Protein AF-A0A800MSL6-F1 (afdb_monomer)

Radius of gyration: 21.1 Å; Cα contacts (8 Å, |Δi|>4): 507; chains: 1; bounding box: 47×54×57 Å

Secondary structure (DSSP, 8-state):
---TT--HHHHHHHTT--HHHHHHHTT-SSS---TT-----S------EEEEEEEESSHHHHHHHHHHHHHTT---EEEEEEETTEEEEEEEEEEESSHHHHHHHHHHHHHTT-TT-EEEE---S-BTTB-TTSBHHHHHHHH---SEEEEETTEEEEESSSSS-SEEEEE-TTT-BEEEEEE-GGGS-GGGTTTS--BHHHHHHHH-S-SEEEEEE-GGG-EEEEEEEEETTEEEEEEEPTTSSBEEEEEEEEGGG-

Structure (mmCIF, N/CA/C/O backbone):
data_AF-A0A800MSL6-F1
#
_entry.id   AF-A0A800MSL6-F1
#
loop_
_atom_site.group_PDB
_atom_site.id
_atom_site.type_symbol
_atom_site.label_atom_id
_atom_site.label_alt_id
_atom_site.label_comp_id
_atom_site.label_asym_id
_atom_site.label_entity_id
_atom_site.label_seq_id
_atom_site.pdbx_PDB_ins_code
_atom_site.Cartn_x
_atom_site.Cartn_y
_atom_site.Cartn_z
_atom_site.occupancy
_atom_site.B_iso_or_equiv
_atom_site.auth_seq_id
_atom_site.auth_comp_id
_atom_site.auth_asym_id
_atom_site.auth_atom_id
_atom_site.pdbx_PDB_model_num
ATOM 1 N N . MET A 1 1 ? 0.581 -17.449 -13.043 1.00 79.19 1 MET A N 1
ATOM 2 C CA . MET A 1 1 ? -0.217 -18.429 -13.812 1.00 79.19 1 MET A CA 1
ATOM 3 C C . MET A 1 1 ? 0.608 -19.692 -13.939 1.00 79.19 1 MET A C 1
ATOM 5 O O . MET A 1 1 ? 1.777 -19.582 -14.293 1.00 79.19 1 MET A O 1
ATOM 9 N N . VAL A 1 2 ? 0.019 -20.832 -13.599 1.00 89.69 2 VAL A N 1
ATOM 10 C CA . VAL A 1 2 ? 0.643 -22.158 -13.589 1.00 89.69 2 VAL A CA 1
ATOM 11 C C . VAL A 1 2 ? 0.945 -22.593 -15.022 1.00 89.69 2 VAL A C 1
ATOM 13 O O . VAL A 1 2 ? 0.097 -22.463 -15.908 1.00 89.69 2 VAL A O 1
ATOM 16 N N . LYS A 1 3 ? 2.154 -23.093 -15.265 1.00 91.88 3 LYS A N 1
ATOM 17 C CA . LYS A 1 3 ? 2.617 -23.621 -16.552 1.00 91.88 3 LYS A CA 1
ATOM 18 C C . LYS A 1 3 ? 2.696 -25.145 -16.517 1.00 91.88 3 LYS A C 1
ATOM 20 O O . LYS A 1 3 ? 2.723 -25.761 -15.455 1.00 91.88 3 LYS A O 1
ATOM 25 N N . LYS A 1 4 ? 2.758 -25.771 -17.697 1.00 92.56 4 LYS A N 1
ATOM 26 C CA . LYS A 1 4 ? 3.019 -27.212 -17.803 1.00 92.56 4 LYS A CA 1
ATOM 27 C C . LYS A 1 4 ? 4.340 -27.536 -17.090 1.00 92.56 4 LYS A C 1
ATOM 29 O O . LYS A 1 4 ? 5.367 -26.962 -17.437 1.00 92.56 4 LYS A O 1
ATOM 34 N N . GLY A 1 5 ? 4.285 -28.437 -16.109 1.00 90.50 5 GLY A N 1
ATOM 35 C CA . GLY A 1 5 ? 5.430 -28.824 -15.277 1.00 90.50 5 GLY A CA 1
ATOM 36 C C . GLY A 1 5 ? 5.569 -28.057 -13.955 1.00 90.50 5 GLY A C 1
ATOM 37 O O . GLY A 1 5 ? 6.389 -28.448 -13.128 1.00 90.50 5 GLY A O 1
ATOM 38 N N . ASP A 1 6 ? 4.769 -27.014 -13.712 1.00 94.50 6 ASP A N 1
ATOM 39 C CA . ASP A 1 6 ? 4.718 -26.386 -12.391 1.00 94.50 6 ASP A CA 1
ATOM 40 C C . ASP A 1 6 ? 4.057 -27.333 -11.380 1.00 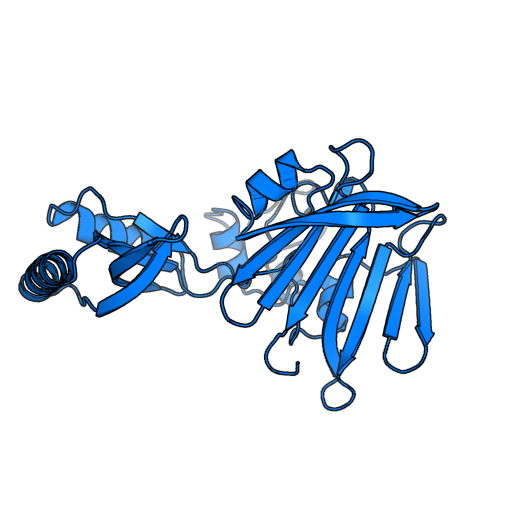94.50 6 ASP A C 1
ATOM 42 O O . ASP A 1 6 ? 3.047 -27.980 -11.655 1.00 94.50 6 ASP A O 1
ATOM 46 N N . THR A 1 7 ? 4.618 -27.373 -10.176 1.00 96.81 7 THR A N 1
ATOM 47 C CA . THR A 1 7 ? 4.043 -28.036 -9.005 1.00 96.81 7 THR A CA 1
ATOM 48 C C . THR A 1 7 ? 3.968 -27.020 -7.878 1.00 96.81 7 THR A C 1
ATOM 50 O O . THR A 1 7 ? 4.719 -26.042 -7.877 1.00 96.81 7 THR A O 1
ATOM 53 N N . LEU A 1 8 ? 3.117 -27.246 -6.872 1.00 93.62 8 LEU A N 1
ATOM 54 C CA . LEU A 1 8 ? 3.138 -26.377 -5.695 1.00 93.62 8 LEU A CA 1
ATOM 55 C C . LEU A 1 8 ? 4.532 -26.315 -5.071 1.00 93.62 8 LEU A C 1
ATOM 57 O O . LEU A 1 8 ? 4.934 -25.244 -4.651 1.00 93.62 8 LEU A O 1
ATOM 61 N N . TYR A 1 9 ? 5.289 -27.416 -5.075 1.00 93.88 9 TYR A N 1
ATOM 62 C CA . TYR A 1 9 ? 6.654 -27.455 -4.552 1.00 93.88 9 TYR A CA 1
ATOM 63 C C . 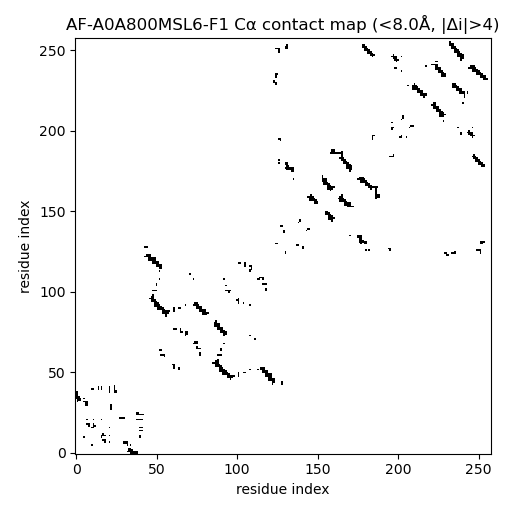TYR A 1 9 ? 7.636 -26.604 -5.371 1.00 93.88 9 TYR A C 1
ATOM 65 O O . TYR A 1 9 ? 8.383 -25.805 -4.808 1.00 93.88 9 TYR A O 1
ATOM 73 N N . SER A 1 10 ? 7.632 -26.735 -6.703 1.00 94.12 10 SER A N 1
ATOM 74 C CA . SER A 1 10 ? 8.527 -25.941 -7.555 1.00 94.12 10 SER A CA 1
ATOM 75 C C . SER A 1 10 ? 8.184 -24.454 -7.490 1.00 94.12 10 SER A C 1
ATOM 77 O O . SER A 1 10 ? 9.084 -23.616 -7.443 1.00 94.12 10 SER A O 1
ATOM 79 N N . LEU A 1 11 ? 6.894 -24.121 -7.397 1.00 89.94 11 LEU A N 1
ATOM 80 C CA . LEU A 1 11 ? 6.428 -22.756 -7.175 1.00 89.94 11 LEU A CA 1
ATOM 81 C C . LEU A 1 11 ? 6.804 -22.249 -5.779 1.00 89.94 11 LEU A C 1
ATOM 83 O O . LEU A 1 11 ? 7.243 -21.112 -5.656 1.00 89.94 11 LEU A O 1
ATOM 87 N N . SER A 1 12 ? 6.708 -23.080 -4.742 1.00 84.62 12 SER A N 1
ATOM 88 C CA . SER A 1 12 ? 7.071 -22.697 -3.375 1.00 84.62 12 SER A CA 1
ATOM 89 C C . SER A 1 12 ? 8.553 -22.344 -3.283 1.00 84.62 12 SER A C 1
ATOM 91 O O . SER A 1 12 ? 8.905 -21.276 -2.788 1.00 84.62 12 SER A O 1
ATOM 93 N N . LYS A 1 13 ? 9.429 -23.172 -3.863 1.00 82.31 13 LYS A N 1
ATOM 94 C CA . LYS A 1 13 ? 10.868 -22.888 -3.942 1.00 82.31 13 LYS A CA 1
ATOM 95 C C . LYS A 1 13 ? 11.167 -21.630 -4.745 1.00 82.31 13 LYS A C 1
ATOM 97 O O . LYS A 1 13 ? 11.967 -20.813 -4.308 1.00 82.31 13 LYS A O 1
ATOM 102 N N . LYS A 1 14 ? 10.507 -21.467 -5.891 1.00 84.81 14 LYS A N 1
ATOM 103 C CA . LYS A 1 14 ? 10.704 -20.322 -6.784 1.00 84.81 14 LYS A CA 1
ATOM 104 C C . LYS A 1 14 ? 10.243 -18.996 -6.180 1.00 84.81 14 LYS A C 1
ATOM 106 O O . LYS A 1 14 ? 10.818 -17.962 -6.491 1.00 84.81 14 LYS A O 1
ATOM 111 N N . HIS A 1 15 ? 9.192 -19.027 -5.368 1.00 74.75 15 HIS A N 1
ATOM 112 C CA . HIS A 1 15 ? 8.562 -17.837 -4.800 1.00 74.75 15 HIS A CA 1
ATOM 113 C C . HIS A 1 15 ? 8.846 -17.661 -3.303 1.00 74.75 15 HIS A C 1
ATOM 115 O O . HIS A 1 15 ? 8.229 -16.810 -2.673 1.00 74.75 15 HIS A O 1
ATOM 121 N N . HIS A 1 16 ? 9.771 -18.445 -2.740 1.00 71.88 16 HIS A N 1
ATOM 122 C CA . HIS A 1 16 ? 10.140 -18.418 -1.320 1.00 71.88 16 HIS A CA 1
ATOM 123 C C . HIS A 1 16 ? 8.944 -18.563 -0.365 1.00 71.88 16 HIS A C 1
ATOM 125 O O . HIS A 1 16 ? 8.915 -17.990 0.721 1.00 71.88 16 HIS A O 1
ATOM 131 N N . LEU A 1 17 ? 7.964 -19.368 -0.769 1.00 73.06 17 LEU A N 1
ATOM 132 C CA . LEU A 1 17 ? 6.810 -19.745 0.037 1.00 73.06 17 LEU A CA 1
ATOM 133 C C . LEU A 1 17 ? 6.920 -21.219 0.431 1.00 73.06 17 LEU A C 1
ATOM 135 O O . LEU A 1 17 ? 7.597 -22.020 -0.221 1.00 73.06 17 LEU A O 1
ATOM 139 N N . SER A 1 18 ? 6.221 -21.616 1.486 1.00 78.31 18 SER A N 1
ATOM 140 C CA . SER A 1 18 ? 5.914 -23.021 1.735 1.00 78.31 18 SER A CA 1
ATOM 141 C C . SER A 1 18 ? 4.749 -23.473 0.851 1.00 78.31 18 SER A C 1
ATOM 143 O O . SER A 1 18 ? 3.916 -22.676 0.419 1.00 78.31 18 SER A O 1
ATOM 145 N N . VAL A 1 19 ? 4.666 -24.779 0.586 1.00 85.38 19 VAL A N 1
ATOM 146 C CA . VAL A 1 19 ? 3.510 -25.365 -0.115 1.00 85.38 19 VAL A CA 1
ATOM 147 C C . VAL A 1 19 ? 2.215 -25.041 0.632 1.00 85.38 19 VAL A C 1
ATOM 149 O O . VAL A 1 19 ? 1.220 -24.703 -0.002 1.00 85.38 19 VAL A O 1
ATOM 152 N N . THR A 1 20 ? 2.244 -25.086 1.966 1.00 78.44 20 THR A N 1
ATOM 153 C CA . THR A 1 20 ? 1.113 -24.722 2.827 1.00 78.44 20 THR A CA 1
ATOM 154 C C . THR A 1 20 ? 0.673 -23.279 2.599 1.00 78.44 20 THR A C 1
ATOM 156 O O . THR A 1 20 ? -0.499 -23.063 2.313 1.00 78.44 20 THR A O 1
ATOM 159 N N . GLN A 1 21 ? 1.604 -22.321 2.588 1.00 67.50 21 GLN A N 1
ATOM 160 C CA . GLN A 1 21 ? 1.289 -20.915 2.310 1.00 67.50 21 GLN A CA 1
ATOM 161 C C . GLN A 1 21 ? 0.668 -20.728 0.924 1.00 67.50 21 GLN A C 1
ATOM 163 O O . GLN A 1 21 ? -0.322 -20.020 0.790 1.00 67.50 21 GLN A O 1
ATOM 168 N N . ILE A 1 22 ? 1.182 -21.396 -0.118 1.00 82.31 22 ILE A N 1
ATOM 169 C CA . ILE A 1 22 ? 0.554 -21.310 -1.449 1.00 82.31 22 ILE A CA 1
ATOM 170 C C . ILE A 1 22 ? -0.867 -21.875 -1.413 1.00 82.31 22 ILE A C 1
ATOM 172 O O . ILE A 1 22 ? -1.766 -21.292 -2.017 1.00 82.31 22 ILE A O 1
ATOM 176 N N . LYS A 1 23 ? -1.090 -22.997 -0.721 1.00 85.12 23 LYS A N 1
ATOM 177 C CA . LYS A 1 23 ? -2.434 -23.567 -0.587 1.00 85.12 23 LYS A CA 1
ATOM 178 C C . LYS A 1 23 ? -3.383 -22.603 0.112 1.00 85.12 23 LYS A C 1
ATOM 180 O O . LYS A 1 23 ? -4.494 -22.414 -0.361 1.00 85.12 23 LYS A O 1
ATOM 185 N N . GLU A 1 24 ? -2.941 -21.987 1.199 1.00 69.81 24 GLU A N 1
ATOM 186 C CA . GLU A 1 24 ? -3.737 -21.045 1.987 1.00 69.81 24 GLU A CA 1
ATOM 187 C C . GLU A 1 24 ? -4.054 -19.768 1.217 1.00 69.81 24 GLU A C 1
ATOM 189 O O . GLU A 1 24 ? -5.208 -19.357 1.191 1.00 69.81 24 GLU A O 1
ATOM 194 N N . LEU A 1 25 ? -3.071 -19.203 0.512 1.00 72.31 25 LEU A N 1
ATOM 195 C CA . LEU A 1 25 ? -3.254 -18.024 -0.337 1.00 72.31 25 LEU A CA 1
ATOM 196 C C . LEU A 1 25 ? -4.258 -18.248 -1.478 1.00 72.31 25 LEU A C 1
ATOM 198 O O . LEU A 1 25 ? -4.720 -17.280 -2.069 1.00 72.31 25 LEU A O 1
ATOM 202 N N . ASN A 1 26 ? -4.559 -19.501 -1.824 1.00 81.38 26 ASN A N 1
ATOM 203 C CA . ASN A 1 26 ? -5.361 -19.871 -2.990 1.00 81.38 26 ASN A CA 1
ATOM 204 C C . ASN A 1 26 ? -6.552 -20.775 -2.659 1.00 81.38 26 ASN A C 1
ATOM 206 O O . ASN A 1 26 ? -7.120 -21.372 -3.574 1.00 81.38 26 ASN A O 1
ATOM 210 N N . ASP A 1 27 ? -6.879 -20.928 -1.372 1.00 75.00 27 ASP A N 1
ATOM 211 C CA . ASP A 1 27 ? -7.942 -21.806 -0.872 1.00 75.00 27 ASP A CA 1
ATOM 212 C C . ASP A 1 27 ? -7.885 -23.245 -1.436 1.00 75.00 27 ASP A C 1
ATOM 214 O O . ASP A 1 27 ? -8.902 -23.896 -1.683 1.00 75.00 27 ASP A O 1
ATOM 218 N N . LEU A 1 28 ? -6.675 -23.779 -1.643 1.00 84.94 28 LEU A N 1
ATOM 219 C CA . LEU A 1 28 ? -6.474 -25.131 -2.166 1.00 84.94 28 LEU A CA 1
ATOM 220 C C . LEU A 1 28 ? -6.572 -26.167 -1.044 1.00 84.94 28 LEU A C 1
ATOM 222 O O . LEU A 1 28 ? -5.777 -26.180 -0.102 1.00 84.94 28 LEU A O 1
ATOM 226 N N . THR A 1 29 ? -7.484 -27.122 -1.189 1.00 82.31 29 THR A N 1
ATOM 227 C CA . THR A 1 29 ? -7.604 -28.262 -0.267 1.00 82.31 29 THR A CA 1
ATOM 228 C C . THR A 1 29 ? -6.529 -29.326 -0.530 1.00 82.31 29 THR A C 1
ATOM 230 O O . THR A 1 29 ? -5.975 -29.909 0.407 1.00 82.31 29 THR A O 1
ATOM 233 N N . GLY A 1 30 ? -6.140 -29.514 -1.795 1.00 88.19 30 GLY A N 1
ATOM 234 C CA . GLY A 1 30 ? -5.126 -30.473 -2.250 1.00 88.19 30 GLY A CA 1
ATOM 235 C C . GLY A 1 30 ? -3.840 -29.832 -2.783 1.00 88.19 30 GLY A C 1
ATOM 236 O O . GLY A 1 30 ? -3.613 -28.633 -2.638 1.00 88.19 30 GLY A O 1
ATOM 237 N N . THR A 1 31 ? -2.975 -30.647 -3.390 1.00 91.88 31 THR A N 1
ATOM 238 C CA . THR A 1 31 ? -1.724 -30.194 -4.030 1.00 91.88 31 THR A CA 1
ATOM 239 C C . THR A 1 31 ? -1.800 -30.116 -5.555 1.00 91.88 31 THR A C 1
ATOM 241 O O . THR A 1 31 ? -0.861 -29.637 -6.192 1.00 91.88 31 THR A O 1
ATOM 244 N N . THR A 1 32 ? -2.908 -30.573 -6.141 1.00 93.44 32 THR A N 1
ATOM 245 C CA . THR A 1 32 ? -3.129 -30.560 -7.588 1.00 93.44 32 THR A CA 1
ATOM 246 C C . THR A 1 32 ? -3.381 -29.141 -8.079 1.00 93.44 32 THR A C 1
ATOM 248 O O . THR A 1 32 ? -4.257 -28.443 -7.571 1.00 93.44 32 THR A O 1
ATOM 251 N N . ILE A 1 33 ? -2.621 -28.739 -9.095 1.00 91.81 33 ILE A N 1
ATOM 252 C CA . ILE A 1 33 ? -2.764 -27.466 -9.801 1.00 91.81 33 ILE A CA 1
ATOM 253 C C . ILE A 1 33 ? -2.767 -27.727 -11.306 1.00 91.81 33 ILE A C 1
ATOM 255 O O . ILE A 1 33 ? -2.110 -28.656 -11.778 1.00 91.81 33 ILE A O 1
ATOM 259 N N . TYR A 1 34 ? -3.500 -26.916 -12.062 1.00 91.38 34 TYR A N 1
ATOM 260 C CA . TYR A 1 34 ? -3.687 -27.128 -13.498 1.00 91.38 34 TYR A CA 1
ATOM 261 C C . TYR A 1 34 ? -2.974 -26.050 -14.317 1.00 91.38 34 TYR A C 1
ATOM 263 O O . TYR A 1 34 ? -3.004 -24.876 -13.935 1.00 91.38 34 TYR A O 1
ATOM 271 N N . PRO A 1 35 ? -2.358 -26.395 -15.464 1.00 90.56 35 PRO A N 1
ATOM 272 C CA . PRO A 1 35 ? -1.852 -25.392 -16.395 1.00 90.56 35 PRO A CA 1
ATOM 273 C C . PRO A 1 35 ? -2.928 -24.349 -16.729 1.00 90.56 35 PRO A C 1
ATOM 275 O O . PRO A 1 35 ? -4.074 -24.693 -17.002 1.00 90.56 35 PRO A O 1
ATOM 278 N N . GLY A 1 36 ? -2.564 -23.067 -16.676 1.00 76.75 36 GLY A N 1
ATOM 279 C CA . GLY A 1 36 ? -3.492 -21.943 -16.841 1.00 76.75 36 GLY A CA 1
ATOM 280 C C . GLY A 1 36 ? -4.128 -21.433 -15.541 1.00 76.75 36 GLY A C 1
ATOM 281 O O . GLY A 1 36 ? -4.623 -20.305 -15.518 1.00 76.75 36 GLY A O 1
ATOM 282 N N . GLN A 1 37 ? -4.050 -22.181 -14.433 1.00 87.00 37 GLN A N 1
ATOM 283 C CA . GLN A 1 37 ? -4.562 -21.741 -13.133 1.00 87.00 37 GLN A CA 1
ATOM 284 C C . GLN A 1 37 ? -3.818 -20.492 -12.643 1.00 87.00 37 GLN A C 1
ATOM 286 O O . GLN A 1 37 ? -2.594 -20.365 -12.759 1.00 87.00 37 GLN A O 1
ATOM 291 N N . ARG A 1 38 ? -4.550 -19.527 -12.087 1.00 81.31 38 ARG A N 1
ATOM 292 C CA . ARG A 1 38 ? -3.948 -18.366 -11.426 1.00 81.31 38 ARG A CA 1
ATOM 293 C C . ARG A 1 38 ? -3.758 -18.700 -9.954 1.00 81.31 38 ARG A C 1
ATOM 295 O O . ARG A 1 38 ? -4.713 -19.084 -9.298 1.00 81.31 38 ARG A O 1
ATOM 302 N N . LEU A 1 39 ? -2.518 -18.572 -9.487 1.00 81.25 39 LEU A N 1
ATOM 303 C CA . LEU A 1 39 ? -2.167 -18.709 -8.082 1.00 81.25 39 LEU A CA 1
ATOM 304 C C . LEU A 1 39 ? -1.594 -17.387 -7.574 1.00 81.25 39 LEU A C 1
ATOM 306 O O . LEU A 1 39 ? -0.764 -16.773 -8.250 1.00 81.25 39 LEU A O 1
ATOM 310 N N . ILE A 1 40 ? -2.028 -16.989 -6.388 1.00 75.12 40 ILE A N 1
ATOM 311 C CA . ILE A 1 40 ? -1.441 -15.982 -5.518 1.00 75.12 40 ILE A CA 1
ATOM 312 C C . ILE A 1 40 ? -0.171 -16.608 -4.932 1.00 75.12 40 ILE A C 1
ATOM 314 O O . ILE A 1 40 ? -0.224 -17.568 -4.169 1.00 75.12 40 ILE A O 1
ATOM 318 N N . LEU A 1 41 ? 0.985 -16.114 -5.374 1.00 80.75 41 LEU A N 1
ATOM 319 C CA . LEU A 1 41 ? 2.315 -16.639 -5.023 1.00 80.75 41 LEU A CA 1
ATOM 320 C C . LEU A 1 41 ? 3.129 -15.597 -4.263 1.00 80.75 41 LEU A C 1
ATOM 322 O O . LEU A 1 41 ? 4.343 -15.472 -4.415 1.00 80.75 41 LEU A O 1
ATOM 326 N N . PHE A 1 42 ? 2.424 -14.807 -3.472 1.00 68.50 42 PHE A N 1
ATOM 327 C CA . PHE A 1 42 ? 3.001 -13.835 -2.584 1.00 68.50 42 PHE A CA 1
ATOM 328 C C . PHE A 1 42 ? 2.077 -13.637 -1.405 1.00 68.50 42 PHE A C 1
ATOM 330 O O . PHE A 1 42 ? 0.874 -13.465 -1.581 1.00 68.50 42 PHE A O 1
ATOM 337 N N . GLU A 1 43 ? 2.659 -13.652 -0.213 1.00 53.91 43 GLU A N 1
ATOM 338 C CA . GLU A 1 43 ? 2.055 -12.924 0.885 1.00 53.91 43 GLU A CA 1
ATOM 339 C C . GLU A 1 43 ? 2.184 -11.447 0.523 1.00 53.91 43 GLU A C 1
ATOM 341 O O . GLU A 1 43 ? 3.272 -10.967 0.181 1.00 53.91 43 GLU A O 1
ATOM 346 N N . ASP A 1 44 ? 1.062 -10.738 0.536 1.00 50.78 44 ASP A N 1
ATOM 347 C CA . ASP A 1 44 ? 1.130 -9.300 0.723 1.00 50.78 44 ASP A CA 1
ATOM 348 C C . ASP A 1 44 ? 1.911 -9.118 2.030 1.00 50.78 44 ASP A C 1
ATOM 350 O O . ASP A 1 44 ? 1.505 -9.666 3.058 1.00 50.78 44 ASP A O 1
ATOM 354 N N . LYS A 1 45 ? 3.059 -8.429 2.004 1.00 47.44 45 LYS A N 1
ATOM 355 C CA . LYS A 1 45 ? 3.848 -8.090 3.208 1.00 47.44 45 LYS A CA 1
ATOM 356 C C . LYS A 1 45 ? 3.085 -7.059 4.070 1.00 47.44 45 LYS A C 1
ATOM 358 O O . LYS A 1 45 ? 3.670 -6.167 4.666 1.00 47.44 45 LYS A O 1
ATOM 363 N N . ALA A 1 46 ? 1.763 -7.159 4.116 1.00 48.00 46 ALA A N 1
ATOM 364 C CA . ALA A 1 46 ? 0.899 -6.454 5.025 1.00 48.00 46 ALA A CA 1
ATOM 365 C C . ALA A 1 46 ? 1.103 -7.063 6.412 1.00 48.00 46 ALA A C 1
ATOM 367 O O . ALA A 1 46 ? 0.849 -8.250 6.631 1.00 48.00 46 ALA A O 1
ATOM 368 N N . GLY A 1 47 ? 1.596 -6.246 7.339 1.00 63.91 47 GLY A N 1
ATOM 369 C CA . GLY A 1 47 ? 1.669 -6.560 8.753 1.00 63.91 47 GLY A CA 1
ATOM 370 C C . GLY A 1 47 ? 0.367 -7.160 9.291 1.00 63.91 47 GLY A C 1
ATOM 371 O O . GLY A 1 47 ? -0.713 -6.998 8.728 1.00 63.91 47 GLY A O 1
ATOM 372 N N . TYR A 1 48 ? 0.514 -7.870 10.406 1.00 70.06 48 TYR A N 1
ATOM 373 C CA . TYR A 1 48 ? -0.525 -8.567 11.161 1.00 70.06 48 TYR A CA 1
ATOM 374 C C . TYR A 1 48 ? -1.968 -8.074 10.935 1.00 70.06 48 TYR A C 1
ATOM 376 O O . TYR A 1 48 ? -2.291 -6.889 11.032 1.00 70.06 48 TYR A O 1
ATOM 384 N N . HIS A 1 49 ? -2.883 -9.019 10.772 1.00 78.19 49 HIS A N 1
ATOM 385 C CA . HIS A 1 49 ? -4.317 -8.789 10.819 1.00 78.19 49 HIS A CA 1
ATOM 386 C C . HIS A 1 49 ? -4.740 -8.465 12.256 1.00 78.19 49 HIS A C 1
ATOM 388 O O . HIS A 1 49 ? -4.826 -9.349 13.114 1.00 78.19 49 HIS A O 1
ATOM 394 N N . LYS A 1 50 ? -4.990 -7.185 12.530 1.00 86.19 50 LYS A N 1
ATOM 395 C CA . LYS A 1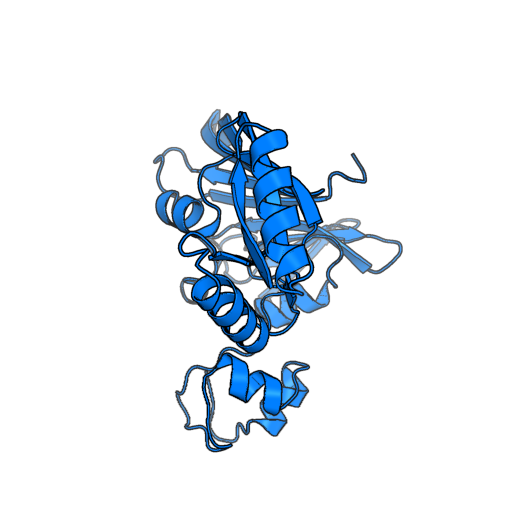 50 ? -5.448 -6.697 13.833 1.00 86.19 50 LYS A CA 1
ATOM 396 C C . LYS A 1 50 ? -6.962 -6.814 13.909 1.00 86.19 50 LYS A C 1
ATOM 398 O O . LYS A 1 50 ? -7.665 -6.330 13.028 1.00 86.19 50 LYS A O 1
ATOM 403 N N . ILE A 1 51 ? -7.487 -7.407 14.969 1.00 90.06 51 ILE A N 1
ATOM 404 C CA . ILE A 1 51 ? -8.926 -7.370 15.234 1.00 90.06 51 ILE A CA 1
ATOM 405 C C . ILE A 1 51 ? -9.220 -6.061 15.951 1.00 90.06 51 ILE A C 1
ATOM 407 O O . ILE A 1 51 ? -8.724 -5.839 17.051 1.00 90.06 51 ILE A O 1
ATOM 411 N N . ILE A 1 52 ? -10.021 -5.196 15.344 1.00 92.50 52 ILE A N 1
ATOM 412 C CA . ILE A 1 52 ? -10.474 -3.939 15.932 1.00 92.50 52 ILE A CA 1
ATOM 413 C C . ILE A 1 52 ? -11.908 -4.128 16.415 1.00 92.50 52 ILE A C 1
ATOM 415 O O . ILE A 1 52 ? -12.829 -4.303 15.626 1.00 92.50 52 ILE A O 1
ATOM 419 N N . ALA A 1 53 ? -12.096 -4.073 17.727 1.00 94.06 53 ALA A N 1
ATOM 420 C CA . ALA A 1 53 ? -13.363 -4.213 18.434 1.00 94.06 53 ALA A CA 1
ATOM 421 C C . ALA A 1 53 ? -14.021 -2.849 18.728 1.00 94.06 53 ALA A C 1
ATOM 423 O O . ALA A 1 53 ? -14.596 -2.638 19.798 1.00 94.06 53 ALA A O 1
ATOM 424 N N . GLY A 1 54 ? -13.899 -1.915 17.782 1.00 89.69 54 GLY A N 1
ATOM 425 C CA . GLY A 1 54 ? -14.484 -0.574 17.839 1.00 89.69 54 GLY A CA 1
ATOM 426 C C . GLY A 1 54 ? -13.462 0.562 17.720 1.00 89.69 54 GLY A C 1
ATOM 427 O O . GLY A 1 54 ? -12.275 0.402 18.012 1.00 89.69 54 GLY A O 1
ATOM 428 N N . SER A 1 55 ? -13.947 1.723 17.276 1.00 89.75 55 SER A N 1
ATOM 429 C CA . SER A 1 55 ? -13.217 2.998 17.221 1.00 89.75 55 SER A CA 1
ATOM 430 C C . SER A 1 55 ? -14.085 4.080 17.862 1.00 89.75 55 SER A C 1
ATOM 432 O O . SER A 1 55 ? -15.213 4.297 17.426 1.00 89.75 55 SER A O 1
ATOM 434 N N . PHE A 1 56 ? -13.587 4.751 18.897 1.00 93.94 56 PHE A N 1
ATOM 435 C CA . PHE A 1 56 ? -14.384 5.658 19.726 1.00 93.94 56 PHE A CA 1
ATOM 436 C C . PHE A 1 56 ? -13.796 7.065 19.722 1.00 93.94 56 PHE A C 1
ATOM 438 O O . PHE A 1 56 ? -12.592 7.223 19.852 1.00 93.94 56 PHE A O 1
ATOM 445 N N . SER A 1 57 ? -14.623 8.104 19.630 1.00 90.56 57 SER A N 1
ATOM 446 C CA . SER A 1 57 ? -14.153 9.499 19.728 1.00 90.56 57 SER A CA 1
ATOM 447 C C . SER A 1 57 ? -13.755 9.916 21.151 1.00 90.56 57 SER A C 1
ATOM 449 O O . SER A 1 57 ? -13.121 10.948 21.339 1.00 90.56 57 SER A O 1
ATOM 451 N N . LYS A 1 58 ? -14.134 9.120 22.157 1.00 97.00 58 LYS A N 1
ATOM 452 C CA . LYS A 1 58 ? -13.877 9.349 23.583 1.00 97.00 58 LYS A CA 1
ATOM 453 C C . LYS A 1 58 ? -13.170 8.141 24.191 1.00 97.00 58 LYS A C 1
ATOM 455 O O . LYS A 1 58 ? -13.595 7.009 23.937 1.00 97.00 58 LYS A O 1
ATOM 460 N N . ILE A 1 59 ? -12.127 8.376 24.986 1.00 96.19 59 ILE A N 1
ATOM 461 C CA . ILE A 1 59 ? -11.297 7.308 25.560 1.00 96.19 59 ILE A CA 1
ATOM 462 C C . ILE A 1 59 ? -12.089 6.441 26.539 1.00 96.19 59 ILE A C 1
ATOM 464 O O . ILE A 1 59 ? -11.964 5.221 26.509 1.00 96.19 59 ILE A O 1
ATOM 468 N N . GLU A 1 60 ? -13.018 7.028 27.292 1.00 98.19 60 GLU A N 1
ATOM 469 C CA . GLU A 1 60 ? -13.826 6.329 28.294 1.00 98.19 60 GLU A CA 1
ATOM 470 C C . GLU A 1 60 ? -14.702 5.242 27.649 1.00 98.19 60 GLU A C 1
ATOM 472 O O . GLU A 1 60 ? -14.988 4.204 28.245 1.00 98.19 60 GLU A O 1
ATOM 477 N N . ASN A 1 61 ? -15.126 5.452 26.397 1.00 97.88 61 ASN A N 1
ATOM 478 C CA . ASN A 1 61 ? -15.886 4.455 25.644 1.00 97.88 61 ASN A CA 1
ATOM 479 C C . ASN A 1 61 ? -14.992 3.296 25.176 1.00 97.88 61 ASN A C 1
ATOM 481 O O . ASN A 1 61 ? -15.416 2.138 25.221 1.00 97.88 61 ASN A O 1
ATOM 485 N N . ALA A 1 62 ? -13.754 3.594 24.771 1.00 96.31 62 ALA A N 1
ATOM 486 C CA . ALA A 1 62 ? -12.765 2.577 24.429 1.00 96.31 62 ALA A CA 1
ATOM 487 C C . ALA A 1 62 ? -12.353 1.759 25.663 1.00 96.31 62 ALA A C 1
ATOM 489 O O . ALA A 1 62 ? -12.287 0.535 25.583 1.00 96.31 62 ALA A O 1
ATOM 490 N N . GLU A 1 63 ? -12.165 2.399 26.818 1.00 97.88 63 GLU A N 1
ATOM 491 C CA . GLU A 1 63 ? -11.854 1.744 28.095 1.00 97.88 63 GLU A CA 1
ATOM 492 C C . GLU A 1 63 ? -12.964 0.800 28.546 1.00 97.88 63 GLU A C 1
ATOM 494 O O . GLU A 1 63 ? -12.687 -0.358 28.862 1.00 97.88 63 GLU A O 1
ATOM 499 N N . LYS A 1 64 ? -14.229 1.237 28.488 1.00 98.19 64 LYS A N 1
ATOM 500 C CA . LYS A 1 64 ? -15.381 0.368 28.781 1.00 98.19 64 LYS A CA 1
ATOM 501 C C . LYS A 1 64 ? -15.405 -0.860 27.874 1.00 98.19 64 LYS A C 1
ATOM 503 O O . LYS A 1 64 ? -15.623 -1.975 28.348 1.00 98.19 64 LYS A O 1
ATOM 508 N N . ARG A 1 65 ? -15.155 -0.673 26.574 1.00 97.88 65 ARG A N 1
ATOM 509 C CA . ARG A 1 65 ? -15.110 -1.774 25.603 1.00 97.88 65 ARG A CA 1
ATOM 510 C C . ARG A 1 65 ? -13.927 -2.715 25.863 1.00 97.88 65 ARG A C 1
ATOM 512 O O . ARG A 1 65 ? -14.113 -3.928 25.840 1.00 97.88 65 ARG A O 1
ATOM 519 N N . ALA A 1 66 ? -12.742 -2.184 26.152 1.00 95.88 66 ALA A N 1
ATOM 520 C CA . ALA A 1 66 ? -11.561 -2.983 26.468 1.00 95.88 66 ALA A CA 1
ATOM 521 C C . ALA A 1 66 ? -11.732 -3.772 27.777 1.00 95.88 66 ALA A C 1
ATOM 523 O O . ALA A 1 66 ? -11.372 -4.945 27.834 1.00 95.88 66 ALA A O 1
ATOM 524 N N . ALA A 1 67 ? -12.327 -3.170 28.811 1.00 97.50 67 ALA A N 1
ATOM 525 C CA . ALA A 1 67 ? -12.626 -3.842 30.074 1.00 97.50 67 ALA A CA 1
ATOM 526 C C . ALA A 1 67 ? -13.640 -4.983 29.893 1.00 97.50 67 ALA A C 1
ATOM 528 O O . ALA A 1 67 ? -13.449 -6.068 30.444 1.00 97.50 67 ALA A O 1
ATOM 529 N N . LEU A 1 68 ? -14.678 -4.772 29.073 1.00 96.75 68 LEU A N 1
ATOM 530 C CA . LEU A 1 68 ? -15.649 -5.811 28.722 1.00 96.75 68 LEU A CA 1
ATOM 531 C C . LEU A 1 68 ? -14.978 -7.015 28.044 1.00 96.75 68 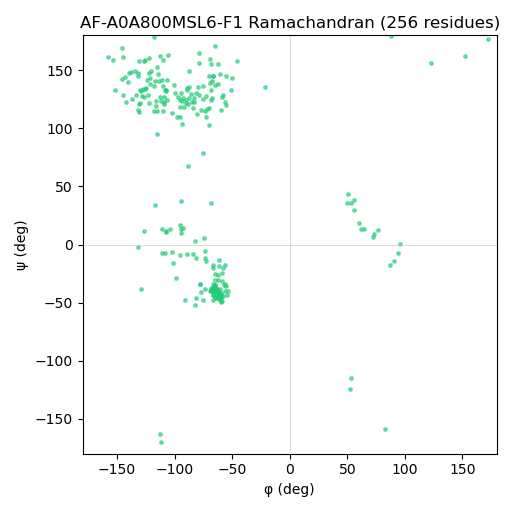LEU A C 1
ATOM 533 O O . LEU A 1 68 ? -15.276 -8.151 28.404 1.00 96.75 68 LEU A O 1
ATOM 537 N N . LEU A 1 69 ? -14.073 -6.773 27.092 1.00 93.81 69 LEU A N 1
ATOM 538 C CA . LEU A 1 69 ? -13.318 -7.833 26.414 1.00 93.81 69 LEU A CA 1
ATOM 539 C C . LEU A 1 69 ? -12.395 -8.583 27.378 1.00 93.81 69 LEU A C 1
ATOM 541 O O . LEU A 1 69 ? -12.422 -9.809 27.401 1.00 93.81 69 LEU A O 1
ATOM 545 N N . LYS A 1 70 ? -11.659 -7.866 28.237 1.00 93.12 70 LYS A N 1
ATOM 546 C CA . LYS A 1 70 ? -10.782 -8.482 29.247 1.00 93.12 70 LYS A CA 1
ATOM 547 C C . LYS A 1 70 ? -11.556 -9.361 30.231 1.00 93.12 70 LYS A C 1
ATOM 549 O O . LYS A 1 70 ? -11.082 -10.434 30.579 1.00 93.12 70 LYS A O 1
ATOM 554 N N . LYS A 1 71 ? -12.764 -8.949 30.641 1.00 96.69 71 LYS A N 1
ATOM 555 C CA . LYS A 1 71 ? -13.662 -9.761 31.488 1.00 96.69 71 LYS A CA 1
ATOM 556 C C . LYS A 1 71 ? -14.097 -11.066 30.807 1.00 96.69 71 LYS A C 1
ATOM 558 O O . LYS A 1 71 ? -14.426 -12.025 31.492 1.00 96.69 71 LYS A O 1
ATOM 563 N N . LYS A 1 72 ? -14.105 -11.086 29.476 1.00 93.31 72 LYS A N 1
ATOM 564 C CA . LYS A 1 72 ? -14.404 -12.253 28.636 1.00 93.31 72 LYS A CA 1
ATOM 565 C C . LYS A 1 72 ? -13.135 -12.989 28.194 1.00 93.31 72 LYS A C 1
ATOM 567 O O . LYS A 1 72 ? -13.173 -13.725 27.219 1.00 93.31 72 LYS A O 1
ATOM 572 N N . GLU A 1 73 ? -12.012 -12.733 28.867 1.00 92.25 73 GLU A N 1
ATOM 573 C CA . GLU A 1 73 ? -10.706 -13.340 28.585 1.00 92.25 73 GLU A CA 1
ATOM 574 C C . GLU A 1 73 ? -10.171 -13.061 27.170 1.00 92.25 73 GLU A C 1
ATOM 576 O O . GLU A 1 73 ? -9.245 -13.717 26.699 1.00 92.25 73 GLU A O 1
ATOM 581 N N . ILE A 1 74 ? -10.700 -12.035 26.497 1.00 89.38 74 ILE A N 1
ATOM 582 C CA . ILE A 1 74 ? -10.185 -11.561 25.215 1.00 89.38 74 ILE A CA 1
ATOM 583 C C . ILE A 1 74 ? -9.162 -10.454 25.495 1.00 89.38 74 ILE A C 1
ATOM 585 O O . ILE A 1 74 ? -9.526 -9.405 26.046 1.00 89.38 74 ILE A O 1
ATOM 589 N N . PRO A 1 75 ? -7.885 -10.634 25.108 1.00 85.00 75 PRO A N 1
ATOM 590 C CA . PRO A 1 75 ? -6.876 -9.595 25.251 1.00 85.00 75 PRO A CA 1
ATOM 591 C C . PRO A 1 75 ? -7.305 -8.330 24.513 1.00 85.00 75 PRO A C 1
ATOM 593 O O . PRO A 1 75 ? -7.638 -8.383 23.332 1.00 85.00 75 PRO A O 1
ATOM 596 N N . ALA A 1 76 ? -7.276 -7.189 25.199 1.00 92.75 76 ALA A N 1
ATOM 597 C CA . ALA A 1 76 ? -7.651 -5.910 24.613 1.00 92.75 76 ALA A CA 1
ATOM 598 C C . ALA A 1 76 ? -6.629 -4.818 24.939 1.00 92.75 76 ALA A C 1
ATOM 600 O O . ALA A 1 76 ? -6.297 -4.591 26.108 1.00 92.75 76 ALA A O 1
ATOM 601 N N . ALA A 1 77 ? -6.173 -4.120 23.903 1.00 89.38 77 ALA A N 1
ATOM 602 C CA . ALA A 1 77 ? -5.314 -2.945 23.990 1.00 89.38 77 ALA A CA 1
ATOM 603 C C . ALA A 1 77 ? -6.007 -1.743 23.342 1.00 89.38 77 ALA A C 1
ATOM 605 O O . ALA A 1 77 ? -6.788 -1.908 22.407 1.00 89.38 77 ALA A O 1
ATOM 606 N N . ILE A 1 78 ? -5.728 -0.537 23.834 1.00 90.94 78 ILE A N 1
ATOM 607 C CA . ILE A 1 78 ? -6.244 0.701 23.246 1.00 90.94 78 ILE A CA 1
ATOM 608 C C . ILE A 1 78 ? -5.094 1.404 22.537 1.00 90.94 78 ILE A C 1
ATOM 610 O O . ILE A 1 78 ? -4.014 1.552 23.104 1.00 90.94 78 ILE A O 1
ATOM 614 N N . SER A 1 79 ? -5.332 1.841 21.308 1.00 80.31 79 SER A N 1
ATOM 615 C CA . SER A 1 79 ? -4.424 2.698 20.551 1.00 80.31 79 SER A CA 1
ATOM 616 C C . SER A 1 79 ? -5.187 3.875 19.962 1.00 80.31 79 SER A C 1
ATOM 618 O O . SER A 1 79 ? -6.404 3.823 19.799 1.00 80.31 79 SER A O 1
ATOM 620 N N . THR A 1 80 ? -4.494 4.962 19.648 1.00 76.75 80 THR A N 1
ATOM 621 C CA . THR A 1 80 ? -5.089 6.076 18.910 1.00 76.75 80 THR A CA 1
ATOM 622 C C . THR A 1 80 ? -4.968 5.842 17.404 1.00 76.75 80 THR A C 1
ATOM 624 O O . THR A 1 80 ? -4.047 5.183 16.925 1.00 76.75 80 THR A O 1
ATOM 627 N N . ALA A 1 81 ? -5.926 6.361 16.642 1.00 68.25 81 ALA A N 1
ATOM 628 C CA . ALA A 1 81 ? -5.905 6.398 15.186 1.00 68.25 81 ALA A CA 1
ATOM 629 C C . ALA A 1 81 ? -6.579 7.681 14.698 1.00 68.25 81 ALA A C 1
ATOM 631 O O . ALA A 1 81 ? -7.587 8.101 15.262 1.00 68.25 81 ALA A O 1
ATOM 632 N N . VAL A 1 82 ? -6.052 8.282 13.635 1.00 63.94 82 VAL A N 1
ATOM 633 C CA . VAL A 1 82 ? -6.679 9.437 12.985 1.00 63.94 82 VAL A CA 1
ATOM 634 C C . VAL A 1 82 ? -7.520 8.936 11.814 1.00 63.94 82 VAL A C 1
ATOM 636 O O . VAL A 1 82 ? -7.020 8.211 10.958 1.00 63.94 82 VAL A O 1
ATOM 639 N N . ILE A 1 83 ? -8.805 9.285 11.796 1.00 63.03 83 ILE A N 1
ATOM 640 C CA . ILE A 1 83 ? -9.765 8.920 10.746 1.00 63.03 83 ILE A CA 1
ATOM 641 C C . ILE A 1 83 ? -10.475 10.214 10.347 1.00 63.03 83 ILE A C 1
ATOM 643 O O . ILE A 1 83 ? -11.033 10.891 11.210 1.00 63.03 83 ILE A O 1
ATOM 647 N N . ASP A 1 84 ? -10.391 10.594 9.071 1.00 62.12 84 ASP A N 1
ATOM 648 C CA . ASP A 1 84 ? -10.958 11.843 8.535 1.00 62.12 84 ASP A CA 1
ATOM 649 C C . ASP A 1 84 ? -10.561 13.095 9.348 1.00 62.12 84 ASP A C 1
ATOM 651 O O . ASP A 1 84 ? -11.387 13.9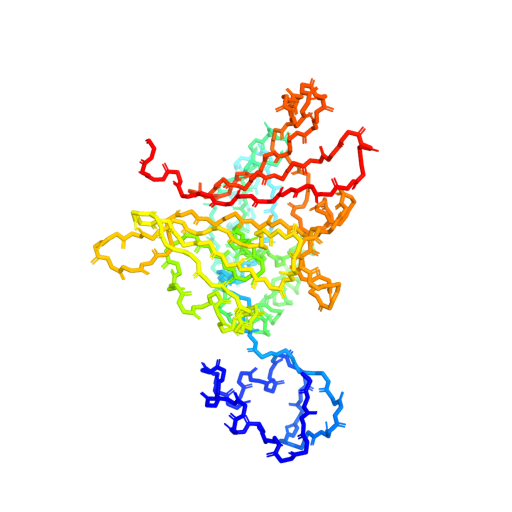45 9.686 1.00 62.12 84 ASP A O 1
ATOM 655 N N . GLY A 1 85 ? -9.281 13.181 9.733 1.00 59.12 85 GLY A N 1
ATOM 656 C CA . GLY A 1 85 ? -8.731 14.307 10.501 1.00 59.12 85 GLY A CA 1
ATOM 657 C C . GLY A 1 85 ? -9.163 14.368 11.971 1.00 59.12 85 GLY A C 1
ATOM 658 O O . GLY A 1 85 ? -8.843 15.335 12.660 1.00 59.12 85 GLY A O 1
ATOM 659 N N . LYS A 1 86 ? -9.873 13.352 12.478 1.00 59.72 86 LYS A N 1
ATOM 660 C CA . LYS A 1 86 ? -10.312 13.258 13.877 1.00 59.72 86 LYS A CA 1
ATOM 661 C C . LYS A 1 86 ? -9.618 12.100 14.588 1.00 59.72 86 LYS A C 1
ATOM 663 O O . LYS A 1 86 ? -9.453 11.024 14.020 1.00 59.72 86 LYS A O 1
ATOM 668 N N . THR A 1 87 ? -9.238 12.310 15.846 1.00 72.94 87 THR A N 1
ATOM 669 C CA . THR A 1 87 ? -8.632 11.268 16.687 1.00 72.94 87 THR A CA 1
ATOM 670 C C . THR A 1 87 ? -9.701 10.331 17.240 1.00 72.94 87 THR A C 1
ATOM 672 O O . THR A 1 87 ? -10.675 10.768 17.853 1.00 72.94 87 THR A O 1
ATOM 675 N N . TYR A 1 88 ? -9.483 9.033 17.064 1.00 83.06 88 TYR A N 1
ATOM 676 C CA . TYR A 1 88 ? -10.276 7.952 17.630 1.00 83.06 88 TYR A CA 1
ATOM 677 C C . TYR A 1 88 ? -9.394 7.033 18.474 1.00 83.06 88 TYR A C 1
ATOM 679 O O . TYR A 1 88 ? -8.235 6.785 18.154 1.00 83.06 88 TYR A O 1
ATOM 687 N N . TYR A 1 89 ? -9.975 6.466 19.521 1.00 90.19 89 TYR A N 1
ATOM 688 C CA . TYR A 1 89 ? -9.405 5.418 20.352 1.00 90.19 89 TYR A CA 1
ATOM 689 C C . TYR A 1 89 ? -9.906 4.066 19.836 1.00 90.19 89 TYR A C 1
ATOM 691 O O . TYR A 1 89 ? -11.096 3.754 19.925 1.00 90.19 89 TYR A O 1
ATOM 699 N N . ARG A 1 90 ? -9.015 3.278 19.240 1.00 91.31 90 ARG A N 1
ATOM 700 C CA . ARG A 1 90 ? -9.275 1.931 18.731 1.00 91.31 90 ARG A CA 1
ATOM 701 C C . ARG A 1 90 ? -9.032 0.900 19.813 1.00 91.31 90 ARG A C 1
ATOM 703 O O . ARG A 1 90 ? -8.000 0.925 20.473 1.00 91.31 90 ARG A O 1
ATOM 710 N N . VAL A 1 91 ? -9.956 -0.044 19.940 1.00 95.81 91 VAL A N 1
ATOM 711 C CA . VAL A 1 91 ? -9.790 -1.203 20.821 1.00 95.81 91 VAL A CA 1
ATOM 712 C C . VAL A 1 91 ? -9.324 -2.378 19.975 1.00 95.81 91 VAL A C 1
ATOM 714 O O . VAL A 1 91 ? -10.086 -2.897 19.167 1.00 95.81 91 VAL A O 1
ATOM 717 N N . GLN A 1 92 ? -8.074 -2.793 20.133 1.00 94.00 92 GLN A N 1
ATOM 718 C CA . GLN A 1 92 ? -7.504 -3.954 19.461 1.00 94.00 92 GLN A CA 1
ATOM 719 C C . GLN A 1 92 ? -7.713 -5.208 20.316 1.00 94.00 92 GLN A C 1
ATOM 721 O O . GLN A 1 92 ? -7.225 -5.260 21.439 1.00 94.00 92 GLN A O 1
ATOM 726 N N . ALA A 1 93 ? -8.381 -6.218 19.762 1.00 93.06 93 ALA A N 1
ATOM 727 C CA . ALA A 1 93 ? -8.726 -7.489 20.405 1.00 93.06 93 ALA A CA 1
ATOM 728 C C . ALA A 1 93 ? -7.845 -8.678 19.954 1.00 93.06 93 ALA A C 1
ATOM 730 O O . ALA A 1 93 ? -8.191 -9.840 20.149 1.00 93.06 93 ALA A O 1
ATOM 731 N N . GLY A 1 94 ? -6.728 -8.394 19.281 1.00 87.56 94 GLY A N 1
ATOM 732 C CA . GLY A 1 94 ? -5.772 -9.392 18.800 1.00 87.56 94 GLY A CA 1
ATOM 733 C C . GLY A 1 94 ? -5.019 -8.920 17.560 1.00 87.56 94 GLY A C 1
ATOM 734 O O . GLY A 1 94 ? -5.449 -7.981 16.889 1.00 87.56 94 GLY A O 1
ATOM 735 N N . ALA A 1 95 ? -3.892 -9.562 17.265 1.00 84.94 95 ALA A N 1
ATOM 736 C CA . ALA A 1 95 ? -3.114 -9.348 16.050 1.00 84.94 95 ALA A CA 1
ATOM 737 C C . ALA A 1 95 ? -2.557 -10.694 15.580 1.00 84.94 95 ALA A C 1
ATOM 739 O O . ALA A 1 95 ? -1.872 -11.381 16.335 1.00 84.94 95 ALA A O 1
ATOM 740 N N . PHE A 1 96 ? -2.870 -11.079 14.347 1.00 78.38 96 PHE A N 1
ATOM 741 C CA . PHE A 1 96 ? -2.568 -12.406 13.818 1.00 78.38 96 PHE A CA 1
ATOM 742 C C . PHE A 1 96 ? -1.789 -12.283 12.523 1.00 78.38 96 PHE A C 1
ATOM 744 O O . PHE A 1 96 ? -2.157 -11.508 11.646 1.00 78.38 96 PHE A O 1
ATOM 751 N N . LYS A 1 97 ? -0.716 -13.061 12.386 1.00 67.00 97 LYS A N 1
ATOM 752 C CA . LYS A 1 97 ? 0.031 -13.113 11.126 1.00 67.00 97 LYS A CA 1
ATOM 753 C C . LYS A 1 97 ? -0.785 -13.796 10.026 1.00 67.00 97 LYS A C 1
ATOM 755 O O . LYS A 1 97 ? -0.795 -13.336 8.897 1.00 67.00 97 LYS A O 1
ATOM 760 N N . ASP A 1 98 ? -1.490 -14.865 10.383 1.00 66.56 98 ASP A N 1
ATOM 761 C CA . ASP A 1 98 ? -2.359 -15.605 9.472 1.00 66.56 98 ASP A CA 1
ATOM 762 C C . ASP A 1 98 ? -3.788 -15.038 9.468 1.00 66.56 98 ASP A C 1
ATOM 764 O O . ASP A 1 98 ? -4.394 -14.797 10.520 1.00 66.56 98 ASP A O 1
ATOM 768 N N . ARG A 1 99 ? -4.344 -14.847 8.267 1.00 71.44 99 ARG A N 1
ATOM 769 C CA . ARG A 1 99 ? -5.686 -14.285 8.077 1.00 71.44 99 ARG A CA 1
ATOM 770 C C . ARG A 1 99 ? -6.777 -15.207 8.603 1.00 71.44 99 ARG A C 1
ATOM 772 O O . ARG A 1 99 ? -7.769 -14.711 9.135 1.00 71.44 99 ARG A O 1
ATOM 779 N N . ARG A 1 100 ? -6.627 -16.528 8.474 1.00 69.88 100 ARG A N 1
ATOM 780 C CA . ARG A 1 100 ? -7.639 -17.493 8.930 1.00 69.88 100 ARG A CA 1
ATOM 781 C C . ARG A 1 100 ? -7.760 -17.461 10.456 1.00 69.88 100 ARG A C 1
ATOM 783 O O . ARG A 1 100 ? -8.870 -17.415 10.980 1.00 69.88 100 ARG A O 1
ATOM 790 N N . ASN A 1 101 ? -6.639 -17.352 11.163 1.00 76.81 101 ASN A N 1
ATOM 791 C CA . ASN A 1 101 ? -6.596 -17.132 12.607 1.00 76.81 101 ASN A CA 1
ATOM 792 C C . ASN A 1 101 ? -7.232 -15.795 13.004 1.00 76.81 101 ASN A C 1
ATOM 794 O O . ASN A 1 101 ? -7.993 -15.745 13.969 1.00 76.81 101 ASN A O 1
ATOM 798 N N . ALA A 1 102 ? -6.995 -14.735 12.227 1.00 79.62 102 ALA A N 1
ATOM 799 C CA . ALA A 1 102 ? -7.659 -13.451 12.437 1.00 79.62 102 ALA A CA 1
ATOM 800 C C . ALA A 1 102 ? -9.185 -13.548 12.281 1.00 79.62 102 ALA A C 1
ATOM 802 O O . ALA A 1 102 ? -9.917 -12.977 13.086 1.00 79.62 102 ALA A O 1
ATOM 803 N N . VAL A 1 103 ? -9.673 -14.284 11.273 1.00 78.38 103 VAL A N 1
ATOM 804 C CA . VAL A 1 103 ? -11.110 -14.530 11.049 1.00 78.38 103 VAL A CA 1
ATOM 805 C C . VAL A 1 103 ? -11.712 -15.325 12.205 1.00 78.38 103 VAL A C 1
ATOM 807 O O . VAL A 1 103 ? -12.739 -14.922 12.742 1.00 78.38 103 VAL A O 1
ATOM 810 N N . ASN A 1 104 ? -11.048 -16.389 12.658 1.00 81.19 104 ASN A N 1
ATOM 811 C CA . ASN A 1 104 ? -11.493 -17.166 13.816 1.00 81.19 104 ASN A CA 1
ATOM 812 C C . ASN A 1 104 ? -11.567 -16.308 15.090 1.00 81.19 104 ASN A C 1
ATOM 814 O O . ASN A 1 104 ? -12.563 -16.355 15.814 1.00 81.19 104 ASN A O 1
ATOM 818 N N . GLY A 1 105 ? -10.543 -15.488 15.343 1.00 86.19 105 GLY A N 1
ATOM 819 C CA . GLY A 1 105 ? -10.543 -14.546 16.459 1.00 86.19 105 GLY A CA 1
ATOM 820 C C . GLY A 1 105 ? -11.649 -13.495 16.333 1.00 86.19 105 GLY A C 1
ATOM 821 O O . GLY A 1 105 ? -12.288 -13.155 17.327 1.00 86.19 105 GLY A O 1
ATOM 822 N N . LEU A 1 106 ? -11.927 -13.005 15.120 1.00 87.94 106 LEU A N 1
ATOM 823 C CA . LEU A 1 106 ? -13.002 -12.043 14.877 1.00 87.94 106 LEU A CA 1
ATOM 824 C C . LEU A 1 106 ? -14.370 -12.652 15.202 1.00 87.94 106 LEU A C 1
ATOM 826 O O . LEU A 1 106 ? -15.190 -12.002 15.849 1.00 87.94 106 LEU A O 1
ATOM 830 N N . GLU A 1 107 ? -14.612 -13.894 14.786 1.00 90.06 107 GLU A N 1
ATOM 831 C CA . GLU A 1 107 ? -15.852 -14.607 15.097 1.00 90.06 107 GLU A CA 1
ATOM 832 C C . GLU A 1 107 ? -16.013 -14.841 16.602 1.00 90.06 107 GLU A C 1
ATOM 834 O O . GLU A 1 107 ? -17.112 -14.670 17.130 1.00 90.06 107 GLU A O 1
ATOM 839 N N . ALA A 1 108 ? -14.930 -1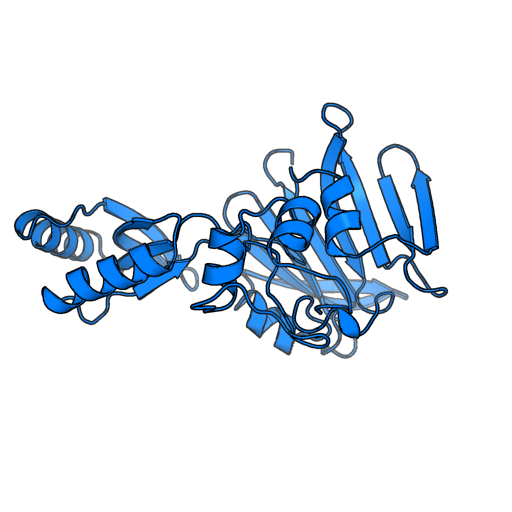5.148 17.324 1.00 91.56 108 ALA A N 1
ATOM 840 C CA . ALA A 1 108 ? -14.957 -15.222 18.785 1.00 91.56 108 ALA A CA 1
ATOM 841 C C . ALA A 1 108 ? -15.355 -13.873 19.413 1.00 91.56 108 ALA A C 1
ATOM 843 O O . ALA A 1 108 ? -16.284 -13.813 20.216 1.00 91.56 108 ALA A O 1
ATOM 844 N N . VAL A 1 109 ? -14.746 -12.767 18.973 1.00 93.44 109 VAL A N 1
ATOM 845 C CA . VAL A 1 109 ? -15.093 -11.411 19.439 1.00 93.44 109 VAL A CA 1
ATOM 846 C C . VAL A 1 109 ? -16.559 -11.062 19.139 1.00 93.44 109 VAL A C 1
ATOM 848 O O . VAL A 1 109 ? -17.252 -10.501 19.989 1.00 93.44 109 VAL A O 1
ATOM 851 N N . LYS A 1 110 ? -17.072 -11.417 17.956 1.00 93.56 110 LYS A N 1
ATOM 852 C CA . LYS A 1 110 ? -18.471 -11.161 17.578 1.00 93.56 110 LYS A CA 1
ATOM 853 C C . LYS A 1 110 ? -19.468 -11.995 18.380 1.00 93.56 110 LYS A C 1
ATOM 855 O O . LYS A 1 110 ? -20.511 -11.460 18.765 1.00 93.56 110 LYS A O 1
ATOM 860 N N . LYS A 1 111 ? -19.155 -13.265 18.668 1.00 94.94 111 LYS A N 1
ATOM 861 C CA . LYS A 1 111 ? -19.972 -14.144 19.531 1.00 94.94 111 LYS A CA 1
ATOM 862 C C . LYS A 1 111 ? -20.147 -13.568 20.930 1.00 94.94 111 LYS A C 1
ATOM 864 O O . LYS A 1 111 ? -21.221 -13.680 21.510 1.00 94.94 111 LYS A O 1
ATOM 869 N N . GLU A 1 112 ? -19.148 -12.837 21.406 1.00 94.50 112 GLU A N 1
ATOM 870 C CA . GLU A 1 112 ? -19.202 -12.120 22.673 1.00 94.50 112 GLU A CA 1
ATOM 871 C C . GLU A 1 112 ? -20.070 -10.843 22.665 1.00 94.50 112 GLU A C 1
ATOM 873 O O . GLU A 1 112 ? -20.116 -10.123 23.668 1.00 94.50 112 GLU A O 1
ATOM 878 N N . GLY A 1 113 ? -20.786 -10.561 21.572 1.00 93.38 113 GLY A N 1
ATOM 879 C CA . GLY A 1 113 ? -21.726 -9.442 21.443 1.00 93.38 113 GLY A CA 1
ATOM 880 C C . GLY A 1 113 ? -21.137 -8.187 20.791 1.00 93.38 113 GLY A C 1
ATOM 881 O O . GLY A 1 113 ? -21.849 -7.203 20.598 1.00 93.38 113 GLY A O 1
ATOM 882 N N . ILE A 1 114 ? -19.861 -8.216 20.402 1.00 94.88 114 ILE A N 1
ATOM 883 C CA . ILE A 1 114 ? -19.135 -7.100 19.778 1.00 94.88 114 ILE A CA 1
ATOM 884 C C . ILE A 1 114 ? -19.319 -7.162 18.255 1.00 94.88 114 ILE A C 1
ATOM 886 O O . ILE A 1 114 ? -18.401 -7.467 17.495 1.00 94.88 114 ILE A O 1
ATOM 890 N N . LYS A 1 115 ? -20.555 -6.931 17.801 1.00 89.44 115 LYS A N 1
ATOM 891 C CA . LYS A 1 115 ? -20.966 -7.118 16.395 1.00 89.44 115 LYS A CA 1
ATOM 892 C C . LYS A 1 115 ? -20.270 -6.172 15.409 1.00 89.44 115 LYS A C 1
ATOM 894 O O . LYS A 1 115 ? -20.136 -6.511 14.238 1.00 89.44 115 LYS A O 1
ATOM 899 N N . ASP A 1 116 ? -19.832 -5.014 15.892 1.00 83.88 116 ASP A N 1
ATOM 900 C CA . ASP A 1 116 ? -19.108 -3.967 15.164 1.00 83.88 116 ASP A CA 1
ATOM 901 C C . ASP A 1 116 ? -17.597 -4.236 15.039 1.00 83.88 116 ASP A C 1
ATOM 903 O O . ASP A 1 116 ? -16.872 -3.406 14.492 1.00 83.88 116 ASP A O 1
ATOM 907 N N . ALA A 1 117 ? -17.101 -5.378 15.529 1.00 90.88 117 ALA A N 1
ATOM 908 C CA . ALA A 1 117 ? -15.708 -5.756 15.340 1.00 90.88 117 ALA A CA 1
ATOM 909 C C . ALA A 1 117 ? -15.383 -6.050 13.868 1.00 90.88 117 ALA A C 1
ATOM 911 O O . ALA A 1 117 ? -16.183 -6.641 13.133 1.00 90.88 117 ALA A O 1
ATOM 912 N N . PHE A 1 118 ? -14.164 -5.709 13.456 1.00 83.94 118 PHE A N 1
ATOM 913 C CA . PHE A 1 118 ? -13.648 -5.959 12.113 1.00 83.94 118 PHE A CA 1
ATOM 914 C C . PHE A 1 118 ? -12.151 -6.275 12.137 1.00 83.94 118 PHE A C 1
ATOM 916 O O . PHE A 1 118 ? -11.452 -5.976 13.101 1.00 83.94 118 PHE A O 1
ATOM 923 N N . ILE A 1 119 ? -11.645 -6.880 11.063 1.00 82.69 119 ILE A N 1
ATOM 924 C CA . ILE A 1 119 ? -10.203 -7.047 10.865 1.00 82.69 119 ILE A CA 1
ATOM 925 C C . ILE A 1 119 ? -9.670 -5.808 10.150 1.00 82.69 119 ILE A C 1
ATOM 927 O O . ILE A 1 119 ? -10.072 -5.508 9.027 1.00 82.69 119 ILE A O 1
ATOM 931 N N . LEU A 1 120 ? -8.732 -5.122 10.789 1.00 78.44 120 LEU A N 1
ATOM 932 C CA . LEU A 1 120 ? -7.853 -4.155 10.159 1.00 78.44 120 LEU A CA 1
ATOM 933 C C . LEU A 1 120 ? -6.574 -4.888 9.754 1.00 78.44 120 LEU A C 1
ATOM 935 O O . LEU A 1 120 ? -5.732 -5.207 10.592 1.00 78.44 120 LEU A O 1
ATOM 939 N N . SER A 1 121 ? -6.434 -5.173 8.464 1.00 65.38 121 SER A N 1
ATOM 940 C CA . SER A 1 121 ? -5.148 -5.628 7.934 1.00 65.38 121 SER A CA 1
ATOM 941 C C . SER A 1 121 ? -4.264 -4.393 7.816 1.00 65.38 121 SER A C 1
ATOM 943 O O . SER A 1 121 ? -4.620 -3.479 7.074 1.00 65.38 121 SER A O 1
ATOM 945 N N . SER A 1 122 ? -3.166 -4.315 8.572 1.00 57.59 122 SER A N 1
ATOM 946 C CA . SER A 1 122 ? -2.180 -3.256 8.352 1.00 57.59 122 SER A CA 1
ATOM 947 C C . SER A 1 122 ? -1.391 -3.603 7.093 1.00 57.59 122 SER A C 1
ATOM 949 O O . SER A 1 122 ? -0.302 -4.156 7.180 1.00 57.59 122 SER A O 1
ATOM 951 N N . GLY A 1 123 ? -1.966 -3.345 5.919 1.00 61.34 123 GLY A N 1
ATOM 952 C CA . GLY A 1 123 ? -1.162 -3.189 4.714 1.00 61.34 123 GLY A CA 1
ATOM 953 C C . GLY A 1 123 ? -0.212 -2.034 4.959 1.00 61.34 123 GLY A C 1
ATOM 954 O O . GLY A 1 123 ? -0.674 -0.922 5.200 1.00 61.34 123 GLY A O 1
ATOM 955 N N . GLU A 1 124 ? 1.090 -2.305 4.982 1.00 68.75 124 GLU A N 1
ATOM 956 C CA . GLU A 1 124 ? 2.062 -1.223 4.895 1.00 68.75 124 GLU A CA 1
ATOM 957 C C . GLU A 1 124 ? 1.826 -0.509 3.568 1.00 68.75 124 GLU A C 1
ATOM 959 O O . GLU A 1 124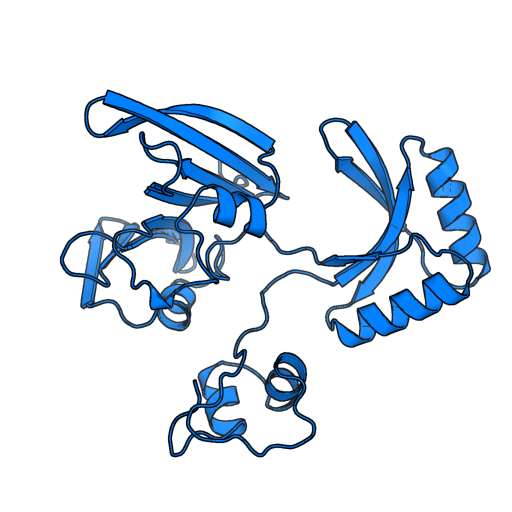 ? 1.421 -1.126 2.575 1.00 68.75 124 GLU A O 1
ATOM 964 N N . LEU A 1 125 ? 2.049 0.800 3.552 1.00 82.62 125 LEU A N 1
ATOM 965 C CA . LEU A 1 125 ? 2.003 1.540 2.306 1.00 82.62 125 LEU A CA 1
ATOM 966 C C . LEU A 1 125 ? 3.039 0.931 1.357 1.00 82.62 125 LEU A C 1
ATOM 968 O O . LEU A 1 125 ? 4.193 0.736 1.733 1.00 82.62 125 LEU A O 1
ATOM 972 N N . GLN A 1 126 ? 2.607 0.564 0.154 1.00 88.50 126 GLN A N 1
ATOM 973 C CA . GLN A 1 126 ? 3.436 -0.162 -0.801 1.00 88.50 126 GLN A CA 1
ATOM 974 C C . GLN A 1 126 ? 2.990 0.118 -2.236 1.00 88.50 126 GLN A C 1
ATOM 976 O O . GLN A 1 126 ? 1.851 0.520 -2.499 1.00 88.50 126 GLN A O 1
ATOM 981 N N . ILE A 1 127 ? 3.904 -0.106 -3.174 1.00 91.56 127 ILE A N 1
ATOM 982 C CA . ILE A 1 127 ? 3.616 -0.140 -4.602 1.00 91.56 127 ILE A CA 1
ATOM 983 C C . ILE A 1 127 ? 3.894 -1.560 -5.089 1.00 91.56 127 ILE A C 1
ATOM 985 O O . ILE A 1 127 ? 5.035 -2.012 -5.080 1.00 91.56 127 ILE A O 1
ATOM 989 N N . PHE A 1 128 ? 2.861 -2.274 -5.541 1.00 84.00 128 PHE A N 1
ATOM 990 C CA . PHE A 1 128 ? 2.994 -3.624 -6.106 1.00 84.00 128 PHE A CA 1
ATOM 991 C C . PHE A 1 128 ? 3.697 -4.653 -5.181 1.00 84.00 128 PHE A C 1
ATOM 993 O O . PHE A 1 128 ? 4.481 -5.503 -5.605 1.00 84.00 128 PHE A O 1
ATOM 1000 N N . GLY A 1 129 ? 3.413 -4.579 -3.886 1.00 80.56 129 GLY A N 1
ATOM 1001 C CA . GLY A 1 129 ? 3.985 -5.399 -2.818 1.00 80.56 129 GLY A CA 1
ATOM 1002 C C . GLY A 1 129 ? 5.403 -5.001 -2.408 1.00 80.56 129 GLY A C 1
ATOM 1003 O O . GLY A 1 129 ? 6.060 -5.801 -1.744 1.00 80.56 129 GLY A O 1
ATOM 1004 N N . LEU A 1 130 ? 5.881 -3.830 -2.843 1.00 88.06 130 LEU A N 1
ATOM 1005 C CA . LEU A 1 130 ? 7.232 -3.324 -2.608 1.00 88.06 130 LEU A CA 1
ATOM 1006 C C . LEU A 1 130 ? 7.189 -1.989 -1.869 1.00 88.06 130 LEU A C 1
ATOM 1008 O O . LEU A 1 130 ? 6.345 -1.134 -2.146 1.00 88.06 130 LEU A O 1
ATOM 1012 N N . LYS A 1 131 ? 8.153 -1.784 -0.981 1.00 91.25 131 LYS A N 1
ATOM 1013 C CA . LYS A 1 131 ? 8.347 -0.530 -0.253 1.00 91.25 131 LYS A CA 1
ATOM 1014 C C . LYS A 1 131 ? 9.839 -0.269 -0.008 1.00 91.25 131 LYS A C 1
ATOM 1016 O O . LYS A 1 131 ? 10.662 -1.164 -0.223 1.00 91.25 131 LYS A O 1
ATOM 1021 N N . PRO A 1 132 ? 10.217 0.933 0.453 1.00 93.38 132 PRO A N 1
ATOM 1022 C CA . PRO A 1 132 ? 11.565 1.159 0.947 1.00 93.38 132 PRO A CA 1
ATOM 1023 C C . PRO A 1 132 ? 11.934 0.166 2.063 1.00 93.38 132 PRO A C 1
ATOM 1025 O O . PRO A 1 132 ? 11.081 -0.269 2.836 1.00 93.38 132 PRO A O 1
ATOM 1028 N N . GLY A 1 133 ? 13.202 -0.234 2.100 1.00 88.62 133 GLY A N 1
ATOM 1029 C CA . GLY A 1 133 ? 13.736 -1.289 2.961 1.00 88.62 133 GLY A CA 1
ATOM 1030 C C . GLY A 1 133 ? 13.635 -2.705 2.378 1.00 88.62 133 GLY A C 1
ATOM 1031 O O . GLY A 1 133 ? 14.375 -3.585 2.817 1.00 88.62 133 GLY A O 1
ATOM 1032 N N . ASP A 1 134 ? 12.791 -2.951 1.368 1.00 87.25 134 ASP A N 1
ATOM 1033 C CA . ASP A 1 134 ? 12.806 -4.232 0.650 1.00 87.25 134 ASP A CA 1
ATOM 1034 C C . ASP A 1 134 ? 14.083 -4.382 -0.200 1.00 87.25 134 ASP A C 1
ATOM 1036 O O . ASP A 1 134 ? 14.756 -3.404 -0.542 1.00 87.25 134 ASP A O 1
ATOM 1040 N N . ALA A 1 135 ? 14.440 -5.618 -0.556 1.00 88.12 135 ALA A N 1
ATOM 1041 C CA . ALA A 1 135 ? 15.622 -5.882 -1.371 1.00 88.12 135 ALA A CA 1
ATOM 1042 C C . ALA A 1 135 ? 15.417 -5.401 -2.817 1.00 88.12 135 ALA A C 1
ATOM 1044 O O . ALA A 1 135 ? 14.333 -5.547 -3.380 1.00 88.12 135 ALA A O 1
ATOM 1045 N N . TYR A 1 136 ? 16.474 -4.908 -3.472 1.00 89.56 136 TYR A N 1
ATOM 1046 C CA . TYR A 1 136 ? 16.402 -4.547 -4.895 1.00 89.56 136 TYR A CA 1
ATOM 1047 C C . TYR A 1 136 ? 15.891 -5.700 -5.781 1.00 89.56 136 TYR A C 1
ATOM 1049 O O . TYR A 1 136 ? 15.075 -5.488 -6.681 1.00 89.56 136 TYR A O 1
ATOM 1057 N N . ASP A 1 137 ? 16.325 -6.930 -5.498 1.00 85.75 137 ASP A N 1
ATOM 1058 C CA . ASP A 1 137 ? 15.931 -8.119 -6.260 1.00 85.75 137 ASP A CA 1
ATOM 1059 C C . ASP A 1 137 ? 14.438 -8.465 -6.112 1.00 85.75 137 ASP A C 1
ATOM 1061 O O . ASP A 1 137 ? 13.875 -9.149 -6.978 1.00 85.75 137 ASP A O 1
ATOM 1065 N N . ASP A 1 138 ? 13.755 -7.940 -5.087 1.00 83.56 138 ASP A N 1
ATOM 1066 C CA . ASP A 1 138 ? 12.303 -8.082 -4.952 1.00 83.56 138 ASP A CA 1
ATOM 1067 C C . ASP A 1 138 ? 11.579 -7.350 -6.097 1.00 83.56 138 ASP A C 1
ATOM 1069 O O . ASP A 1 138 ? 10.549 -7.837 -6.569 1.00 83.56 138 ASP A O 1
ATOM 1073 N N . ILE A 1 139 ? 12.145 -6.254 -6.633 1.00 87.38 139 ILE A N 1
ATOM 1074 C CA . ILE A 1 139 ? 11.600 -5.556 -7.812 1.00 87.38 139 ILE A CA 1
ATOM 1075 C C . ILE A 1 139 ? 11.556 -6.511 -9.005 1.00 87.38 139 ILE A C 1
ATOM 1077 O O . ILE A 1 139 ? 10.518 -6.661 -9.650 1.00 87.38 139 ILE A O 1
ATOM 1081 N N . ILE A 1 140 ? 12.667 -7.197 -9.278 1.00 86.25 140 ILE A N 1
ATOM 1082 C CA . ILE A 1 140 ? 12.783 -8.138 -10.401 1.00 86.25 140 ILE A CA 1
ATOM 1083 C C . ILE A 1 140 ? 11.885 -9.357 -10.180 1.00 86.25 140 ILE A C 1
ATOM 1085 O O . ILE A 1 140 ? 11.228 -9.837 -11.106 1.00 86.25 140 ILE A O 1
ATOM 1089 N N . SER A 1 141 ? 11.817 -9.844 -8.943 1.00 76.31 141 SER A N 1
ATOM 1090 C CA . SER A 1 141 ? 10.984 -10.989 -8.567 1.00 76.31 141 SER A CA 1
ATOM 1091 C C . SER A 1 141 ? 9.493 -10.701 -8.736 1.00 76.31 141 SER A C 1
ATOM 1093 O O . SER A 1 141 ? 8.723 -11.586 -9.120 1.00 76.31 141 SER A O 1
ATOM 1095 N N . ARG A 1 142 ? 9.078 -9.459 -8.475 1.00 79.94 142 ARG A N 1
ATOM 1096 C CA . ARG A 1 142 ? 7.692 -9.005 -8.601 1.00 79.94 142 ARG A CA 1
ATOM 1097 C C . ARG A 1 142 ? 7.336 -8.641 -10.036 1.00 79.94 142 ARG A C 1
ATOM 1099 O O . ARG A 1 142 ? 6.342 -9.133 -10.562 1.00 79.94 142 ARG A O 1
ATOM 1106 N N . MET A 1 143 ? 8.138 -7.794 -10.667 1.00 82.50 143 MET A N 1
ATOM 1107 C CA . MET A 1 143 ? 7.803 -7.149 -11.940 1.00 82.50 143 MET A CA 1
ATOM 1108 C C . MET A 1 143 ? 8.373 -7.889 -13.158 1.00 82.50 143 MET A C 1
ATOM 1110 O O . MET A 1 143 ? 8.004 -7.605 -14.297 1.00 82.50 143 MET A O 1
ATOM 1114 N N . GLY A 1 144 ? 9.231 -8.884 -12.929 1.00 83.94 144 GLY A N 1
ATOM 1115 C CA . GLY A 1 144 ? 9.948 -9.615 -13.965 1.00 83.94 144 GLY A CA 1
ATOM 1116 C C . GLY A 1 144 ? 11.274 -8.954 -14.339 1.00 83.94 144 GLY A C 1
ATOM 1117 O O . GLY A 1 144 ? 11.668 -7.919 -13.809 1.00 83.94 144 GLY A O 1
ATOM 1118 N N . LYS A 1 145 ? 11.993 -9.572 -15.280 1.00 85.75 145 LYS A N 1
ATOM 1119 C CA . LYS A 1 145 ? 13.264 -9.032 -15.770 1.00 85.75 145 LYS A CA 1
ATOM 1120 C C . LYS A 1 145 ? 13.000 -7.848 -16.717 1.00 85.75 145 LYS A C 1
ATOM 1122 O O . LYS A 1 145 ? 12.286 -8.047 -17.704 1.00 85.75 145 LYS A O 1
ATOM 1127 N N . PRO A 1 146 ? 13.579 -6.658 -16.476 1.00 91.38 146 PRO A N 1
ATOM 1128 C CA . PRO A 1 146 ? 13.465 -5.539 -17.401 1.00 91.38 146 PRO A CA 1
ATOM 1129 C C . PRO A 1 146 ? 14.227 -5.829 -18.699 1.00 91.38 146 PRO A C 1
ATOM 1131 O O . PRO A 1 146 ? 15.187 -6.604 -18.723 1.00 91.38 146 PRO A O 1
ATOM 1134 N N . LYS A 1 147 ? 13.814 -5.180 -19.790 1.00 92.88 147 LYS A N 1
ATOM 1135 C CA . LYS A 1 147 ? 14.514 -5.232 -21.082 1.00 92.88 147 LYS A CA 1
ATOM 1136 C C . LYS A 1 147 ? 15.860 -4.520 -21.014 1.00 92.88 147 LYS A C 1
ATOM 1138 O O . LYS A 1 147 ? 16.823 -4.968 -21.629 1.00 92.88 147 LYS A O 1
ATOM 1143 N N . LYS A 1 148 ? 15.914 -3.414 -20.272 1.00 94.94 148 LYS A N 1
ATOM 1144 C CA . LYS A 1 148 ? 17.111 -2.599 -20.064 1.00 94.94 148 LYS A CA 1
ATOM 1145 C C . LYS A 1 148 ? 17.122 -2.087 -18.628 1.00 94.94 148 LYS A C 1
ATOM 1147 O O . LYS A 1 148 ? 16.073 -1.746 -18.086 1.00 94.94 148 LYS A O 1
ATOM 1152 N N . THR A 1 149 ? 18.311 -1.999 -18.047 1.00 96.31 149 THR A N 1
ATOM 1153 C CA . THR A 1 149 ? 18.537 -1.324 -16.769 1.00 96.31 149 THR A CA 1
ATOM 1154 C C . THR A 1 149 ? 19.658 -0.315 -16.954 1.00 96.31 149 THR A C 1
ATOM 1156 O O . THR A 1 149 ? 20.691 -0.640 -17.533 1.00 96.31 149 THR A O 1
ATOM 1159 N N . GLU A 1 150 ? 19.465 0.894 -16.447 1.00 97.31 150 GLU A N 1
ATOM 1160 C CA . GLU A 1 150 ? 20.495 1.926 -16.355 1.00 97.31 150 GLU A CA 1
ATOM 1161 C C . GLU A 1 150 ? 20.794 2.205 -14.886 1.00 97.31 150 GLU A C 1
ATOM 1163 O O . GLU A 1 150 ? 19.919 2.085 -14.026 1.00 97.31 150 GLU A O 1
ATOM 1168 N N . THR A 1 151 ? 22.041 2.542 -14.574 1.00 97.12 151 THR A N 1
ATOM 1169 C CA . THR A 1 151 ? 22.447 2.934 -13.222 1.00 97.12 151 THR A CA 1
ATOM 1170 C C . THR A 1 151 ? 23.188 4.259 -13.295 1.00 97.12 151 THR A C 1
ATOM 1172 O O . THR A 1 151 ? 24.140 4.389 -14.060 1.00 97.12 151 THR A O 1
ATOM 1175 N N . GLN A 1 152 ? 22.751 5.223 -12.492 1.00 96.31 152 GLN A N 1
ATOM 1176 C CA . GLN A 1 152 ? 23.412 6.509 -12.313 1.00 96.31 152 GLN A CA 1
ATOM 1177 C C . GLN A 1 152 ? 23.528 6.768 -10.813 1.00 96.31 152 GLN A C 1
ATOM 1179 O O . GLN A 1 152 ? 22.515 6.877 -10.124 1.00 96.31 152 GLN A O 1
ATOM 1184 N N . LEU A 1 153 ? 24.762 6.836 -10.304 1.00 94.75 153 LEU A N 1
ATOM 1185 C CA . LEU A 1 153 ? 25.041 6.820 -8.863 1.00 94.75 153 LEU A CA 1
ATOM 1186 C C . LEU A 1 153 ? 24.349 5.616 -8.196 1.00 94.75 153 LEU A C 1
ATOM 1188 O O . LEU A 1 153 ? 24.545 4.477 -8.619 1.00 94.75 153 LEU A O 1
ATOM 1192 N N . ASN A 1 154 ? 23.526 5.859 -7.179 1.00 95.06 154 ASN A N 1
ATOM 1193 C CA . ASN A 1 154 ? 22.745 4.843 -6.489 1.00 95.06 154 ASN A CA 1
ATOM 1194 C C . ASN A 1 154 ? 21.317 4.691 -7.041 1.00 95.06 154 ASN A C 1
ATOM 1196 O O . ASN A 1 154 ? 20.508 3.995 -6.436 1.00 95.06 154 ASN A O 1
ATOM 1200 N N . ILE A 1 155 ? 20.989 5.305 -8.178 1.00 97.69 155 ILE A N 1
ATOM 1201 C CA . ILE A 1 155 ? 19.668 5.202 -8.803 1.00 97.69 155 ILE A CA 1
ATOM 1202 C C . ILE A 1 155 ? 19.710 4.137 -9.895 1.00 97.69 155 ILE A C 1
ATOM 1204 O O . ILE A 1 155 ? 20.541 4.188 -10.806 1.00 97.69 155 ILE A O 1
ATOM 1208 N N . LYS A 1 156 ? 18.782 3.181 -9.830 1.00 97.81 156 LYS A N 1
ATOM 1209 C CA . LYS A 1 156 ? 18.538 2.176 -10.865 1.00 97.81 156 LYS A CA 1
ATOM 1210 C C . LYS A 1 156 ? 17.246 2.493 -11.605 1.00 97.81 156 LYS A C 1
ATOM 1212 O O . LYS A 1 156 ? 16.180 2.564 -11.000 1.00 97.81 156 LYS A O 1
ATOM 1217 N N . THR A 1 157 ? 17.341 2.617 -12.922 1.00 98.00 157 THR A N 1
ATOM 1218 C CA . THR A 1 157 ? 16.201 2.845 -13.817 1.00 98.00 157 THR A CA 1
ATOM 1219 C C . THR A 1 157 ? 15.947 1.585 -14.633 1.00 98.00 157 THR A C 1
ATOM 1221 O O . THR A 1 157 ? 16.850 1.102 -15.315 1.00 98.00 157 THR A O 1
ATOM 1224 N N . LEU A 1 158 ? 14.741 1.026 -14.546 1.00 96.62 158 LEU A N 1
ATOM 1225 C CA . LEU A 1 158 ? 14.355 -0.230 -15.182 1.00 96.62 158 LEU A CA 1
ATOM 1226 C C . LEU A 1 158 ? 13.319 0.037 -16.279 1.00 96.62 158 LEU A C 1
ATOM 1228 O O . LEU A 1 158 ? 12.267 0.635 -16.041 1.00 96.62 158 LEU A O 1
ATOM 1232 N N . TYR A 1 159 ? 13.607 -0.468 -17.473 1.00 94.88 159 TYR A N 1
ATOM 1233 C CA . TYR A 1 159 ? 12.790 -0.305 -18.670 1.00 94.88 159 TYR A CA 1
ATOM 1234 C C . TYR A 1 159 ? 12.154 -1.646 -19.035 1.00 94.88 159 TYR A C 1
ATOM 1236 O O . TYR A 1 159 ? 12.850 -2.606 -19.382 1.00 94.88 159 TYR A O 1
ATOM 1244 N N . TYR A 1 160 ? 10.828 -1.726 -18.953 1.00 88.62 160 TYR A N 1
ATOM 1245 C CA . TYR A 1 160 ? 10.060 -2.930 -19.296 1.00 88.62 160 TYR A CA 1
ATOM 1246 C C . TYR A 1 160 ? 9.470 -2.852 -20.709 1.00 88.62 160 TYR A C 1
ATOM 1248 O O . TYR A 1 160 ? 9.325 -3.875 -21.388 1.00 88.62 160 TYR A O 1
ATOM 1256 N N . GLN A 1 161 ? 9.192 -1.635 -21.174 1.00 85.69 161 GLN A N 1
ATOM 1257 C CA . GLN A 1 161 ? 8.749 -1.308 -22.526 1.00 85.69 161 GLN A CA 1
ATOM 1258 C C . GLN A 1 161 ? 9.775 -0.401 -23.235 1.00 85.69 161 GLN A C 1
ATOM 1260 O O . GLN A 1 161 ? 10.851 -0.153 -22.692 1.00 85.69 161 GLN A O 1
ATOM 1265 N N . ALA A 1 162 ? 9.522 -0.040 -24.498 1.00 73.12 162 ALA A N 1
ATOM 1266 C CA . ALA A 1 162 ? 10.498 0.653 -25.356 1.00 73.12 162 ALA A CA 1
ATOM 1267 C C . ALA A 1 162 ? 10.445 2.191 -25.251 1.00 73.12 162 ALA A C 1
ATOM 1269 O O . ALA A 1 162 ? 11.301 2.872 -25.802 1.00 73.12 162 ALA A O 1
ATOM 1270 N N . ASP A 1 163 ? 9.446 2.714 -24.555 1.00 79.88 163 ASP A N 1
ATOM 1271 C CA . ASP A 1 163 ? 8.949 4.089 -24.603 1.00 79.88 163 ASP A CA 1
ATOM 1272 C C . ASP A 1 163 ? 9.230 4.902 -23.331 1.00 79.88 163 ASP A C 1
ATOM 1274 O O . ASP A 1 163 ? 9.059 6.116 -23.343 1.00 79.88 163 ASP A O 1
ATOM 1278 N N . GLY A 1 164 ? 9.745 4.284 -22.263 1.00 89.25 164 GLY A N 1
ATOM 1279 C CA . GLY A 1 164 ? 10.135 5.021 -21.064 1.00 89.25 164 GLY A CA 1
ATOM 1280 C C . GLY A 1 164 ? 10.529 4.154 -19.874 1.00 89.25 164 GLY A C 1
ATOM 1281 O O . GLY A 1 164 ? 10.512 2.919 -19.914 1.00 89.25 164 GLY A O 1
ATOM 1282 N N . ALA A 1 165 ? 10.945 4.825 -18.800 1.00 93.56 165 ALA A N 1
ATOM 1283 C CA . ALA A 1 165 ? 11.328 4.181 -17.551 1.00 93.56 165 ALA A CA 1
ATOM 1284 C C . ALA A 1 165 ? 10.078 3.684 -16.819 1.00 93.56 165 ALA A C 1
ATOM 1286 O O . ALA A 1 165 ? 9.287 4.492 -16.355 1.00 93.56 165 ALA A O 1
ATOM 1287 N N . GLY A 1 166 ? 9.919 2.370 -16.663 1.00 94.38 166 GLY A N 1
ATOM 1288 C CA . GLY A 1 166 ? 8.784 1.811 -15.921 1.00 94.38 166 GLY A CA 1
ATOM 1289 C C . GLY A 1 166 ? 8.960 1.907 -14.406 1.00 94.38 166 GLY A C 1
ATOM 1290 O O . GLY A 1 166 ? 7.989 2.093 -13.677 1.00 94.38 166 GLY A O 1
ATOM 1291 N N . VAL A 1 167 ? 10.203 1.792 -13.929 1.00 96.81 167 VAL A N 1
ATOM 1292 C CA . VAL A 1 167 ? 10.546 1.880 -12.503 1.00 96.81 167 VAL A CA 1
ATOM 1293 C C . VAL A 1 167 ? 11.842 2.655 -12.328 1.00 96.81 167 VAL A C 1
ATOM 1295 O O . VAL A 1 167 ? 12.807 2.441 -13.064 1.00 96.81 167 VAL A O 1
ATOM 1298 N N . ARG A 1 168 ? 11.892 3.505 -11.308 1.00 97.94 168 ARG A N 1
ATOM 1299 C CA . ARG A 1 168 ? 13.124 4.083 -10.773 1.00 97.94 168 ARG A CA 1
ATOM 1300 C C . ARG A 1 168 ? 13.221 3.741 -9.298 1.00 97.94 168 ARG A C 1
ATOM 1302 O O . ARG A 1 168 ? 12.276 3.970 -8.554 1.00 97.94 168 ARG A O 1
ATOM 1309 N N . ALA A 1 169 ? 14.354 3.196 -8.883 1.00 97.56 169 ALA A N 1
ATOM 1310 C CA . ALA A 1 169 ? 14.618 2.892 -7.488 1.00 97.56 169 ALA A CA 1
ATOM 1311 C C . ALA A 1 169 ? 15.938 3.525 -7.058 1.00 97.56 169 ALA A C 1
ATOM 1313 O O . ALA A 1 169 ? 16.970 3.300 -7.694 1.00 97.56 169 ALA A O 1
ATOM 1314 N N . THR A 1 170 ? 15.917 4.292 -5.974 1.00 97.19 170 THR A N 1
ATOM 1315 C CA . THR A 1 170 ? 17.151 4.669 -5.275 1.00 97.19 170 THR A CA 1
ATOM 1316 C C . THR A 1 170 ? 17.566 3.496 -4.404 1.00 97.19 170 THR A C 1
ATOM 1318 O O . THR A 1 170 ? 16.717 2.911 -3.740 1.00 97.19 170 THR A O 1
ATOM 1321 N N . ILE A 1 171 ? 18.845 3.142 -4.399 1.00 95.69 171 ILE A N 1
ATOM 1322 C CA . ILE A 1 171 ? 19.386 2.023 -3.628 1.00 95.69 171 ILE A CA 1
ATOM 1323 C C . ILE A 1 171 ? 20.192 2.563 -2.449 1.00 95.69 171 ILE A C 1
ATOM 1325 O O . ILE A 1 171 ? 21.045 3.444 -2.601 1.00 95.69 171 ILE A O 1
ATOM 1329 N N . ASN A 1 172 ? 19.937 2.021 -1.265 1.00 89.69 172 ASN A N 1
ATOM 1330 C CA . ASN A 1 172 ? 20.714 2.294 -0.070 1.00 89.69 172 ASN A CA 1
ATOM 1331 C C . ASN A 1 172 ? 22.099 1.658 -0.222 1.00 89.69 172 ASN A C 1
ATOM 1333 O O . ASN A 1 172 ? 22.236 0.442 -0.324 1.00 89.69 172 ASN A O 1
ATOM 1337 N N . MET A 1 173 ? 23.155 2.477 -0.233 1.00 88.88 173 MET A N 1
ATOM 1338 C CA . MET A 1 173 ? 24.520 1.988 -0.493 1.00 88.88 173 MET A CA 1
ATOM 1339 C C . MET A 1 173 ? 25.061 1.067 0.612 1.00 88.88 173 MET A C 1
ATOM 1341 O O . MET A 1 173 ? 26.005 0.322 0.372 1.00 88.88 173 MET A O 1
ATOM 1345 N N . LYS A 1 174 ? 24.480 1.125 1.818 1.00 88.31 174 LYS A N 1
ATOM 1346 C CA . LYS A 1 174 ? 24.922 0.347 2.981 1.00 88.31 174 LYS A CA 1
ATOM 1347 C C . LYS A 1 174 ? 24.489 -1.119 2.918 1.00 88.31 174 LYS A C 1
ATOM 1349 O O . LYS A 1 174 ? 25.262 -1.986 3.309 1.00 88.31 174 LYS A O 1
ATOM 1354 N N . ASP A 1 175 ? 23.263 -1.383 2.476 1.00 85.38 175 ASP A N 1
ATOM 1355 C CA . ASP A 1 175 ? 22.630 -2.707 2.563 1.00 85.38 175 ASP A CA 1
ATOM 1356 C C . ASP A 1 175 ? 21.979 -3.175 1.250 1.00 85.38 175 ASP A C 1
ATOM 1358 O O . ASP A 1 175 ? 21.477 -4.293 1.177 1.00 85.38 175 ASP A O 1
ATOM 1362 N N . GLY A 1 176 ? 22.011 -2.355 0.194 1.00 87.62 176 GLY A N 1
ATOM 1363 C CA . GLY A 1 176 ? 21.462 -2.696 -1.119 1.00 87.62 176 GLY A CA 1
ATOM 1364 C C . GLY A 1 176 ? 19.932 -2.696 -1.186 1.00 87.62 176 GLY A C 1
ATOM 1365 O O . GLY A 1 176 ? 19.370 -3.135 -2.194 1.00 87.62 176 GLY A O 1
ATOM 1366 N N . THR A 1 177 ? 19.252 -2.218 -0.143 1.00 91.88 177 THR A N 1
ATOM 1367 C CA . THR A 1 177 ? 17.787 -2.132 -0.100 1.00 91.88 177 THR A CA 1
ATOM 1368 C C . THR A 1 177 ? 17.261 -0.935 -0.891 1.00 91.88 177 THR A C 1
ATOM 1370 O O . THR A 1 177 ? 17.999 -0.019 -1.260 1.00 91.88 177 THR A O 1
ATOM 1373 N N . ILE A 1 178 ? 15.964 -0.941 -1.181 1.00 95.50 178 ILE A N 1
ATOM 1374 C CA . ILE A 1 178 ? 15.257 0.171 -1.815 1.00 95.50 178 ILE A CA 1
ATOM 1375 C C . ILE A 1 178 ? 15.204 1.353 -0.833 1.00 95.50 178 ILE A C 1
ATOM 1377 O O . ILE A 1 178 ? 14.691 1.218 0.269 1.00 95.50 178 ILE A O 1
ATOM 1381 N N . GLY A 1 179 ? 15.692 2.525 -1.232 1.00 93.56 179 GLY A N 1
ATOM 1382 C CA . GLY A 1 179 ? 15.520 3.787 -0.501 1.00 93.56 179 GLY A CA 1
ATOM 1383 C C . GLY A 1 179 ? 14.270 4.552 -0.946 1.00 93.56 179 GLY A C 1
ATOM 1384 O O . GLY A 1 179 ? 13.452 4.960 -0.129 1.00 93.56 179 GLY A O 1
ATOM 1385 N N . THR A 1 180 ? 14.080 4.698 -2.258 1.00 96.31 180 THR A N 1
ATOM 1386 C CA . THR A 1 180 ? 12.836 5.217 -2.851 1.00 96.31 180 THR A CA 1
ATOM 1387 C C . THR A 1 180 ? 12.428 4.340 -4.020 1.00 96.31 180 THR A C 1
ATOM 1389 O O . THR A 1 180 ? 13.293 3.774 -4.692 1.00 96.31 180 THR A O 1
ATOM 1392 N N . LEU A 1 181 ? 11.124 4.227 -4.269 1.00 97.38 181 LEU A N 1
ATOM 1393 C CA . LEU A 1 181 ? 10.580 3.483 -5.402 1.00 97.38 181 LEU A CA 1
ATOM 1394 C C . LEU A 1 181 ? 9.548 4.341 -6.128 1.00 97.38 181 LEU A C 1
ATOM 1396 O O . LEU A 1 181 ? 8.483 4.620 -5.584 1.00 97.38 181 LEU A O 1
ATOM 1400 N N . ALA A 1 182 ? 9.861 4.713 -7.365 1.00 97.81 182 ALA A N 1
ATOM 1401 C CA . ALA A 1 182 ? 8.956 5.383 -8.282 1.00 97.81 182 ALA A CA 1
ATOM 1402 C C . ALA A 1 182 ? 8.555 4.444 -9.427 1.00 97.81 182 ALA A C 1
ATOM 1404 O O . ALA A 1 182 ? 9.392 3.743 -10.002 1.00 97.81 182 ALA A O 1
ATOM 1405 N N . VAL A 1 183 ? 7.270 4.436 -9.765 1.00 96.56 183 VAL A N 1
ATOM 1406 C CA . VAL A 1 183 ? 6.658 3.567 -10.770 1.00 96.56 183 VAL A CA 1
ATOM 1407 C C . VAL A 1 183 ? 5.833 4.414 -11.728 1.00 96.56 183 VAL A C 1
ATOM 1409 O O . VAL A 1 183 ? 5.031 5.232 -11.288 1.00 96.56 183 VAL A O 1
ATOM 1412 N N . TYR A 1 184 ? 6.011 4.188 -13.027 1.00 95.12 184 TYR A N 1
ATOM 1413 C CA . TYR A 1 184 ? 5.356 4.930 -14.105 1.00 95.12 184 TYR A CA 1
ATOM 1414 C C . TYR A 1 184 ? 4.444 3.970 -14.878 1.00 95.12 184 TYR A C 1
ATOM 1416 O O . TYR A 1 184 ? 4.936 3.226 -15.734 1.00 95.12 184 TYR A O 1
ATOM 1424 N N . PRO A 1 185 ? 3.136 3.911 -14.552 1.00 92.44 185 PRO A N 1
ATOM 1425 C CA . PRO A 1 185 ? 2.235 2.898 -15.100 1.00 92.44 185 PRO A CA 1
ATOM 1426 C C . PRO A 1 185 ? 2.175 2.876 -16.629 1.00 92.44 185 PRO A C 1
ATOM 1428 O O . PRO A 1 185 ? 2.109 1.795 -17.208 1.00 92.44 185 PRO A O 1
ATOM 1431 N N . GLU A 1 186 ? 2.275 4.034 -17.287 1.00 89.81 186 GLU A N 1
ATOM 1432 C CA . GLU A 1 186 ? 2.232 4.147 -18.753 1.00 89.81 186 GLU A CA 1
ATOM 1433 C C . GLU A 1 186 ? 3.297 3.292 -19.469 1.00 89.81 186 GLU A C 1
ATOM 1435 O O . GLU A 1 186 ? 3.011 2.689 -20.502 1.00 89.81 186 GLU A O 1
ATOM 1440 N N . TYR A 1 187 ? 4.485 3.126 -18.874 1.00 92.12 187 TYR A N 1
ATOM 1441 C CA . TYR A 1 187 ? 5.587 2.336 -19.445 1.00 92.12 187 TYR A CA 1
ATOM 1442 C C . TYR A 1 187 ? 5.617 0.886 -18.943 1.00 92.12 187 TYR A C 1
ATOM 1444 O O . TYR A 1 187 ? 6.609 0.165 -19.112 1.00 92.12 187 TYR A O 1
ATOM 1452 N N . LEU A 1 188 ? 4.539 0.423 -18.307 1.00 87.38 188 LEU A N 1
ATOM 1453 C CA . LEU A 1 188 ? 4.397 -0.931 -17.782 1.00 87.38 188 LEU A CA 1
ATOM 1454 C C . LEU A 1 188 ? 3.290 -1.694 -18.499 1.00 87.38 188 LEU A C 1
ATOM 1456 O O . LEU A 1 188 ? 2.348 -1.131 -19.045 1.00 87.38 188 LEU A O 1
ATOM 1460 N N . SER A 1 189 ? 3.419 -3.021 -18.530 1.00 76.62 189 SER A N 1
ATOM 1461 C CA . SER A 1 189 ? 2.424 -3.851 -19.204 1.00 76.62 189 SER A CA 1
ATOM 1462 C C . S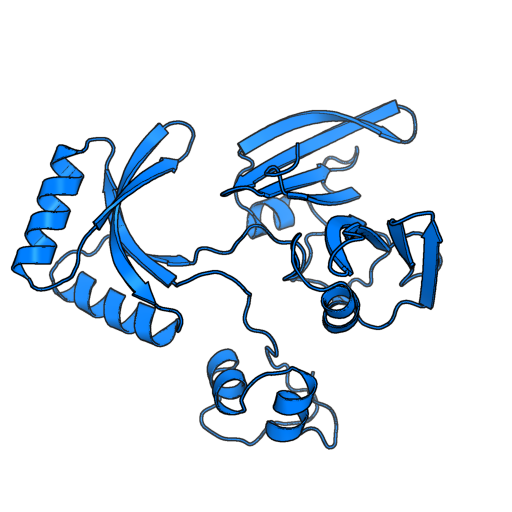ER A 1 189 ? 1.069 -3.743 -18.491 1.00 76.62 189 SER A C 1
ATOM 1464 O O . SER A 1 189 ? 1.026 -3.928 -17.273 1.00 76.62 189 SER A O 1
ATOM 1466 N N . PRO A 1 190 ? -0.056 -3.625 -19.222 1.00 67.94 190 PRO A N 1
ATOM 1467 C CA . PRO A 1 190 ? -1.397 -3.696 -18.633 1.00 67.94 190 PRO A CA 1
ATOM 1468 C C . PRO A 1 190 ? -1.663 -4.992 -17.851 1.00 67.94 190 PRO A C 1
ATOM 1470 O O . PRO A 1 190 ? -2.564 -5.054 -17.023 1.00 67.94 190 PRO A O 1
ATOM 1473 N N . ARG A 1 191 ? -0.852 -6.043 -18.060 1.00 70.25 191 ARG A N 1
ATOM 1474 C CA . ARG A 1 191 ? -0.893 -7.285 -17.265 1.00 70.25 191 ARG A CA 1
ATOM 1475 C C . ARG A 1 191 ? -0.589 -7.078 -15.776 1.00 70.25 191 ARG A C 1
ATOM 1477 O O . ARG A 1 191 ? -0.824 -8.001 -15.003 1.00 70.25 191 ARG A O 1
ATOM 1484 N N . MET A 1 192 ? -0.061 -5.917 -15.393 1.00 68.81 192 MET A N 1
ATOM 1485 C CA . MET A 1 192 ? 0.160 -5.531 -13.998 1.00 68.81 192 MET A CA 1
ATOM 1486 C C . MET A 1 192 ? -1.148 -5.173 -13.274 1.00 68.81 192 MET A C 1
ATOM 1488 O O . MET A 1 192 ? -1.159 -5.100 -12.048 1.00 68.81 192 MET A O 1
ATOM 1492 N N . LEU A 1 193 ? -2.263 -5.011 -13.997 1.00 58.06 193 LEU A N 1
ATOM 1493 C CA . LEU A 1 193 ? -3.595 -4.896 -13.407 1.00 58.06 193 LEU A CA 1
ATOM 1494 C C . LEU A 1 193 ? -4.037 -6.221 -12.752 1.00 58.06 193 LEU A C 1
ATOM 1496 O O . LEU A 1 193 ? -3.813 -7.297 -13.320 1.00 58.06 193 LEU A O 1
ATOM 1500 N N . PRO A 1 194 ? -4.714 -6.176 -11.587 1.00 60.72 194 PRO A N 1
ATOM 1501 C CA . PRO A 1 194 ? -5.153 -4.987 -10.838 1.00 60.72 194 PRO A CA 1
ATOM 1502 C C . PRO A 1 194 ? -4.149 -4.509 -9.769 1.00 60.72 194 PRO A C 1
ATOM 1504 O O . PRO A 1 194 ? -4.519 -3.765 -8.868 1.00 60.72 194 PRO A O 1
ATOM 1507 N N . ALA A 1 195 ? -2.906 -4.985 -9.795 1.00 68.81 195 ALA A N 1
ATOM 1508 C CA . ALA A 1 195 ? -1.956 -4.785 -8.703 1.00 68.81 195 ALA A CA 1
ATOM 1509 C C . ALA A 1 195 ? -1.199 -3.440 -8.757 1.00 68.81 195 ALA A C 1
ATOM 1511 O O . ALA A 1 195 ? -0.530 -3.087 -7.790 1.00 68.81 195 ALA A O 1
ATOM 1512 N N . LEU A 1 196 ? -1.343 -2.669 -9.840 1.00 82.19 196 LEU A N 1
ATOM 1513 C CA . LEU A 1 196 ? -0.985 -1.247 -9.921 1.00 82.19 196 LEU A CA 1
ATOM 1514 C C . LEU A 1 196 ? -2.212 -0.436 -10.354 1.00 82.19 196 LEU A C 1
ATOM 1516 O O . LEU A 1 196 ? -2.943 -0.912 -11.226 1.00 82.19 196 LEU A O 1
ATOM 1520 N N . PRO A 1 197 ? -2.438 0.770 -9.806 1.00 89.25 197 PRO A N 1
ATOM 1521 C CA . PRO A 1 197 ? -3.485 1.649 -10.299 1.00 89.25 197 PRO A CA 1
ATOM 1522 C C . PRO A 1 197 ? -2.991 2.412 -11.533 1.00 89.25 197 PRO A C 1
ATOM 1524 O O . PRO A 1 197 ? -1.921 3.020 -11.515 1.00 89.25 197 PRO A O 1
ATOM 1527 N N . PHE A 1 198 ? -3.787 2.395 -12.598 1.00 92.12 198 PHE A N 1
ATOM 1528 C CA . PHE A 1 198 ? -3.553 3.177 -13.814 1.00 92.12 198 PHE A CA 1
ATOM 1529 C C . PHE A 1 198 ? -4.451 4.419 -13.851 1.00 92.12 198 PHE A C 1
ATOM 1531 O O . PHE A 1 198 ? -4.185 5.354 -14.599 1.00 92.12 198 PHE A O 1
ATOM 1538 N N . THR A 1 199 ? -5.489 4.457 -13.011 1.00 94.12 199 THR A N 1
ATOM 1539 C CA . THR A 1 199 ? -6.429 5.574 -12.896 1.00 94.12 199 THR A CA 1
ATOM 1540 C C . THR A 1 199 ? -6.573 6.084 -11.460 1.00 94.12 199 THR A C 1
ATOM 1542 O O . THR A 1 199 ? -6.347 5.354 -10.491 1.00 94.12 199 THR A O 1
ATOM 1545 N N . LYS A 1 200 ? -7.014 7.338 -11.300 1.00 94.00 200 LYS A N 1
ATOM 1546 C CA . LYS A 1 200 ? -7.340 7.958 -10.006 1.00 94.00 200 LYS A CA 1
ATOM 1547 C C . LYS A 1 200 ? -8.344 7.115 -9.224 1.00 94.00 200 LYS A C 1
ATOM 1549 O O . LYS A 1 200 ? -8.166 6.898 -8.031 1.00 94.00 200 LYS A O 1
ATOM 1554 N N . ALA A 1 201 ? -9.379 6.610 -9.896 1.00 84.31 201 ALA A N 1
ATOM 1555 C CA . ALA A 1 201 ? -10.390 5.766 -9.266 1.00 84.31 201 ALA A CA 1
ATOM 1556 C C . ALA A 1 201 ? -9.789 4.460 -8.720 1.00 84.31 201 ALA A C 1
ATOM 1558 O O . ALA A 1 201 ? -10.133 4.038 -7.618 1.00 84.31 201 ALA A O 1
ATOM 1559 N N . GLU A 1 202 ? -8.861 3.836 -9.450 1.00 83.81 202 GLU A N 1
ATOM 1560 C CA . GLU A 1 202 ? -8.143 2.651 -8.972 1.00 83.81 202 GLU A CA 1
ATOM 1561 C C . GLU A 1 202 ? -7.196 2.979 -7.819 1.00 83.81 202 GLU A C 1
ATOM 1563 O O . GLU A 1 202 ? -7.133 2.206 -6.867 1.00 83.81 202 GLU A O 1
ATOM 1568 N N . ALA A 1 203 ? -6.510 4.125 -7.861 1.00 84.94 203 ALA A N 1
ATOM 1569 C CA . ALA A 1 203 ? -5.657 4.577 -6.765 1.00 84.94 203 ALA A CA 1
ATOM 1570 C C . ALA A 1 203 ? -6.477 4.803 -5.486 1.00 84.94 203 ALA A C 1
ATOM 1572 O O . ALA A 1 203 ? -6.110 4.297 -4.429 1.00 84.94 203 ALA A O 1
ATOM 1573 N N . VAL A 1 204 ? -7.636 5.462 -5.588 1.00 76.56 204 VAL A N 1
ATOM 1574 C CA . VAL A 1 204 ? -8.563 5.653 -4.461 1.00 76.56 204 VAL A CA 1
ATOM 1575 C C . VAL A 1 204 ? -9.142 4.320 -3.982 1.00 76.56 204 VAL A C 1
ATOM 1577 O O . VAL A 1 204 ? -9.269 4.090 -2.784 1.00 76.56 204 VAL A O 1
ATOM 1580 N N . LYS A 1 205 ? -9.451 3.395 -4.895 1.00 72.69 205 LYS A N 1
ATOM 1581 C CA . LYS A 1 205 ? -9.900 2.043 -4.535 1.00 72.69 205 LYS A CA 1
ATOM 1582 C C . LYS A 1 205 ? -8.813 1.245 -3.805 1.00 72.69 205 LYS A C 1
ATOM 1584 O O . LYS A 1 205 ? -9.144 0.451 -2.929 1.00 72.69 205 LYS A O 1
ATOM 1589 N N . MET A 1 206 ? -7.549 1.419 -4.185 1.00 73.50 206 MET A N 1
ATOM 1590 C CA . MET A 1 206 ? -6.410 0.675 -3.644 1.00 73.50 206 MET A CA 1
ATOM 1591 C C . MET A 1 206 ? -5.919 1.246 -2.311 1.00 73.50 206 MET A C 1
ATOM 1593 O O . MET A 1 206 ? -5.696 0.490 -1.371 1.00 73.50 206 MET A O 1
ATOM 1597 N N . TYR A 1 207 ? -5.771 2.567 -2.228 1.00 77.00 207 TYR A N 1
ATOM 1598 C CA . TYR A 1 207 ? -5.140 3.261 -1.103 1.00 77.00 207 TYR A CA 1
ATOM 1599 C C . TYR A 1 207 ? -6.130 4.038 -0.223 1.00 77.00 207 TYR A C 1
ATOM 1601 O O . TYR A 1 207 ? -5.758 4.530 0.839 1.00 77.00 207 TYR A O 1
ATOM 1609 N N . GLY A 1 208 ? -7.397 4.138 -0.630 1.00 74.06 208 GLY A N 1
ATOM 1610 C CA . GLY A 1 208 ? -8.419 4.925 0.055 1.00 74.06 208 GLY A CA 1
ATOM 1611 C C . GLY A 1 208 ? -8.388 6.409 -0.319 1.00 74.06 208 GLY A C 1
ATOM 1612 O O . GLY A 1 208 ? -7.869 6.812 -1.364 1.00 74.06 208 GLY A O 1
ATOM 1613 N N . ASN A 1 209 ? -8.964 7.240 0.550 1.00 74.75 209 ASN A N 1
ATOM 1614 C CA . ASN A 1 209 ? -8.891 8.693 0.412 1.00 74.75 209 ASN A CA 1
ATOM 1615 C C . ASN A 1 209 ? -7.497 9.185 0.813 1.00 74.75 209 ASN A C 1
ATOM 1617 O O . ASN A 1 209 ? -6.953 8.755 1.829 1.00 74.75 209 ASN A O 1
ATOM 1621 N N . ALA A 1 210 ? -6.933 10.098 0.024 1.00 74.94 210 ALA A N 1
ATOM 1622 C CA . ALA A 1 210 ? -5.626 10.676 0.305 1.00 74.94 210 ALA A CA 1
ATOM 1623 C C . ALA A 1 210 ? -5.652 11.530 1.580 1.00 74.94 210 ALA A C 1
ATOM 1625 O O . ALA A 1 210 ? -6.621 12.245 1.840 1.00 74.94 210 ALA A O 1
ATOM 1626 N N . ASN A 1 211 ? -4.558 11.516 2.344 1.00 82.12 211 ASN A N 1
ATOM 1627 C CA . ASN A 1 211 ? -4.382 12.392 3.503 1.00 82.12 211 ASN A CA 1
ATOM 1628 C C . ASN A 1 211 ? -4.300 13.865 3.076 1.00 82.12 211 ASN A C 1
ATOM 1630 O O . ASN A 1 211 ? -4.778 14.747 3.789 1.00 82.12 211 ASN A O 1
ATOM 1634 N N . LYS A 1 212 ? -3.663 14.138 1.927 1.00 85.31 212 LYS A N 1
ATOM 1635 C CA . LYS A 1 212 ? -3.512 15.481 1.348 1.00 85.31 212 LYS A CA 1
ATOM 1636 C C . LYS A 1 212 ? -3.697 15.416 -0.165 1.00 85.31 212 LYS A C 1
ATOM 1638 O O . LYS A 1 212 ? -3.334 14.432 -0.800 1.00 85.31 212 LYS A O 1
ATOM 1643 N N . THR A 1 213 ? -4.245 16.482 -0.736 1.00 92.88 213 THR A N 1
ATOM 1644 C CA . THR A 1 213 ? -4.365 16.671 -2.187 1.00 92.88 213 THR A CA 1
ATOM 1645 C C . THR A 1 213 ? -3.838 18.054 -2.541 1.00 92.88 213 THR A C 1
ATOM 1647 O O . THR A 1 213 ? -4.172 19.028 -1.863 1.00 92.88 213 THR A O 1
ATOM 1650 N N . LYS A 1 214 ? -2.990 18.155 -3.567 1.00 94.62 214 LYS A N 1
ATOM 1651 C CA . LYS A 1 214 ? -2.408 19.427 -4.020 1.00 94.62 214 LYS A CA 1
ATOM 1652 C C . LYS A 1 214 ? -2.395 19.519 -5.537 1.00 94.62 214 LYS A C 1
ATOM 1654 O O . LYS A 1 214 ? -2.193 18.527 -6.224 1.00 94.62 214 LYS A O 1
ATOM 1659 N N . THR A 1 215 ? -2.520 20.735 -6.054 1.00 95.75 215 THR A N 1
ATOM 1660 C CA . THR A 1 215 ? -2.201 21.019 -7.454 1.00 95.75 215 THR A CA 1
ATOM 1661 C C . THR A 1 215 ? -0.698 21.243 -7.584 1.00 95.75 215 THR A C 1
ATOM 1663 O O . THR A 1 215 ? -0.129 22.092 -6.897 1.00 95.75 215 THR A O 1
ATOM 1666 N N . VAL A 1 216 ? -0.053 20.500 -8.477 1.00 93.38 216 VAL A N 1
ATOM 1667 C CA . VAL A 1 216 ? 1.384 20.573 -8.761 1.00 93.38 216 VAL A CA 1
ATOM 1668 C C . VAL A 1 216 ? 1.619 20.886 -10.235 1.00 93.38 216 VAL A C 1
ATOM 1670 O O . VAL A 1 216 ? 0.736 20.712 -11.074 1.00 93.38 216 VAL A O 1
ATOM 1673 N N . THR A 1 217 ? 2.812 21.371 -10.559 1.00 91.56 217 THR A N 1
ATOM 1674 C CA . THR A 1 217 ? 3.223 21.557 -11.953 1.00 91.56 217 THR A CA 1
ATOM 1675 C C . THR A 1 217 ? 3.853 20.258 -12.467 1.00 91.56 217 THR A C 1
ATOM 1677 O O . THR A 1 217 ? 4.768 19.730 -11.837 1.00 91.56 217 THR A O 1
ATOM 1680 N N . CYS A 1 218 ? 3.360 19.740 -13.590 1.00 84.69 218 CYS A N 1
ATOM 1681 C CA . CYS A 1 218 ? 3.885 18.568 -14.295 1.00 84.69 218 CYS A CA 1
ATOM 1682 C C . CYS A 1 218 ? 4.492 18.972 -15.655 1.00 84.69 218 CYS A C 1
ATOM 1684 O O . CYS A 1 218 ? 4.851 20.138 -15.841 1.00 84.69 218 CYS A O 1
ATOM 1686 N N . TYR A 1 219 ? 4.692 18.011 -16.568 1.00 78.38 219 TYR A N 1
ATOM 1687 C CA . TYR A 1 219 ? 5.341 18.235 -17.869 1.00 78.38 219 TYR A CA 1
ATOM 1688 C C . TYR A 1 219 ? 4.728 19.431 -18.619 1.00 78.38 219 TYR A C 1
ATOM 1690 O O . TYR A 1 219 ? 3.529 19.687 -18.514 1.00 78.38 219 TYR A O 1
ATOM 1698 N N . GLU A 1 220 ? 5.566 20.195 -19.330 1.00 82.88 220 GLU A N 1
ATOM 1699 C CA . GLU A 1 220 ? 5.153 21.398 -20.082 1.00 82.88 220 GLU A CA 1
ATOM 1700 C C . GLU A 1 220 ? 4.421 22.463 -19.247 1.00 82.88 220 GLU A C 1
ATOM 1702 O O . GLU A 1 220 ? 3.603 23.226 -19.751 1.00 82.88 220 GLU A O 1
ATOM 1707 N N . SER A 1 221 ? 4.721 22.554 -17.950 1.00 84.50 221 SER A N 1
ATOM 1708 C CA . SER A 1 221 ? 4.049 23.478 -17.023 1.00 84.50 221 SER A CA 1
ATOM 1709 C C . SER A 1 221 ? 2.552 23.205 -16.813 1.00 84.50 221 SER A C 1
ATOM 1711 O O . SER A 1 221 ? 1.853 24.042 -16.231 1.00 84.50 221 SER A O 1
ATOM 1713 N N . ALA A 1 222 ? 2.050 22.040 -17.236 1.00 89.12 222 ALA A N 1
ATOM 1714 C CA . ALA A 1 222 ? 0.668 21.643 -17.004 1.00 89.12 222 ALA A CA 1
ATOM 1715 C C . ALA A 1 222 ? 0.370 21.519 -15.500 1.00 89.12 222 ALA A C 1
ATOM 1717 O O . ALA A 1 222 ? 1.265 21.312 -14.675 1.00 89.12 222 ALA A O 1
ATOM 1718 N N . LYS A 1 223 ? -0.905 21.666 -15.129 1.00 93.56 223 LYS A N 1
ATOM 1719 C CA . LYS A 1 223 ? -1.364 21.480 -13.750 1.00 93.56 223 LYS A CA 1
ATOM 1720 C C . LYS A 1 223 ? -1.880 20.060 -13.576 1.00 93.56 223 LYS A C 1
ATOM 1722 O O . LYS A 1 223 ? -2.839 19.666 -14.229 1.00 93.56 223 LYS A O 1
ATOM 1727 N N . CYS A 1 224 ? -1.226 19.333 -12.685 1.00 95.31 224 CYS A N 1
ATOM 1728 C CA . CYS A 1 224 ? -1.576 17.981 -12.288 1.00 95.31 224 CYS A CA 1
ATOM 1729 C C . CYS A 1 224 ? -2.048 17.977 -10.833 1.00 95.31 224 CYS A C 1
ATOM 1731 O O . CYS A 1 224 ? -1.780 18.909 -10.067 1.00 95.31 224 CYS A O 1
ATOM 1733 N N . GLU A 1 225 ? -2.733 16.917 -10.439 1.00 96.31 225 GLU A N 1
ATOM 1734 C CA . GLU A 1 225 ? -3.128 16.689 -9.053 1.00 96.31 225 GLU A CA 1
ATOM 1735 C C . GLU A 1 225 ? -2.162 15.687 -8.418 1.00 96.31 225 GLU A C 1
ATOM 1737 O O . GLU A 1 225 ? -1.780 14.693 -9.027 1.00 96.31 225 GLU A O 1
ATOM 1742 N N . GLU A 1 226 ? -1.739 15.946 -7.190 1.00 97.56 226 GLU A N 1
ATOM 1743 C CA . GLU A 1 226 ? -0.941 15.023 -6.394 1.00 97.56 226 GLU A CA 1
ATOM 1744 C C . GLU A 1 226 ? -1.740 14.615 -5.163 1.00 97.56 226 GLU A C 1
ATOM 1746 O O . GLU A 1 226 ? -2.115 15.455 -4.339 1.00 97.56 226 GLU A O 1
ATOM 1751 N N . LEU A 1 227 ? -1.991 13.314 -5.059 1.00 93.88 227 LEU A N 1
ATOM 1752 C CA . LEU A 1 227 ? -2.570 12.662 -3.897 1.00 93.88 227 LEU A CA 1
ATOM 1753 C C . LEU A 1 227 ? -1.424 12.169 -3.014 1.00 93.88 227 LEU A C 1
ATOM 1755 O O . LEU A 1 227 ? -0.544 11.449 -3.484 1.00 93.88 227 LEU A O 1
ATOM 1759 N N . THR A 1 228 ? -1.428 12.546 -1.742 1.00 92.62 228 THR A N 1
ATOM 1760 C CA . THR A 1 228 ? -0.436 12.093 -0.763 1.00 92.62 228 THR A CA 1
ATOM 1761 C C . THR A 1 228 ? -1.107 11.196 0.263 1.00 92.62 228 THR A C 1
ATOM 1763 O O . THR A 1 228 ? -2.056 11.610 0.936 1.00 92.62 228 THR A O 1
ATOM 1766 N N . TYR A 1 229 ? -0.580 9.986 0.391 1.00 85.81 229 TYR A N 1
ATOM 1767 C CA . TYR A 1 229 ? -0.950 8.997 1.387 1.00 85.81 229 TYR A CA 1
ATOM 1768 C C . TYR A 1 229 ? 0.199 8.865 2.382 1.00 85.81 229 TYR A C 1
ATOM 1770 O O . TYR A 1 229 ? 1.341 8.652 1.985 1.00 85.81 229 TYR A O 1
ATOM 1778 N N . GLU A 1 230 ? -0.095 9.005 3.666 1.00 84.56 230 GLU A N 1
ATOM 1779 C CA . GLU A 1 230 ? 0.874 8.888 4.754 1.00 84.56 230 GLU A CA 1
ATOM 1780 C C . GLU A 1 230 ? 0.390 7.795 5.707 1.00 84.56 230 GLU A C 1
ATOM 1782 O O . GLU A 1 230 ? -0.727 7.863 6.234 1.00 84.56 230 GLU A O 1
ATOM 1787 N N . LEU A 1 231 ? 1.225 6.778 5.912 1.00 71.56 231 LEU A N 1
ATOM 1788 C CA . LEU A 1 231 ? 0.964 5.687 6.844 1.00 71.56 231 LEU A CA 1
ATOM 1789 C C . LEU A 1 231 ? 2.277 5.244 7.490 1.00 71.56 231 LEU A C 1
ATOM 1791 O O . LEU A 1 231 ? 3.251 4.949 6.799 1.00 71.56 231 LEU A O 1
ATOM 1795 N N . ASP A 1 232 ? 2.279 5.185 8.820 1.00 77.19 232 ASP A N 1
ATOM 1796 C CA . ASP A 1 232 ? 3.469 4.951 9.637 1.00 77.19 232 ASP A CA 1
ATOM 1797 C C . ASP A 1 232 ? 4.599 5.941 9.292 1.00 77.19 232 ASP A C 1
ATOM 1799 O O . ASP A 1 232 ? 4.451 7.141 9.510 1.00 77.19 232 ASP A O 1
ATOM 1803 N N . HIS A 1 233 ? 5.718 5.450 8.761 1.00 81.00 233 HIS A N 1
ATOM 1804 C CA . HIS A 1 233 ? 6.875 6.241 8.330 1.00 81.00 233 HIS A CA 1
ATOM 1805 C C . HIS A 1 233 ? 6.986 6.311 6.800 1.00 81.00 233 HIS A C 1
ATOM 1807 O O . HIS A 1 233 ? 8.001 6.764 6.284 1.00 81.00 233 HIS A O 1
ATOM 1813 N N . PHE A 1 234 ? 5.955 5.896 6.059 1.00 87.38 234 PHE A N 1
ATOM 1814 C CA . PHE A 1 234 ? 5.949 5.934 4.600 1.00 87.38 234 PHE A CA 1
ATOM 1815 C C . PHE A 1 234 ? 5.044 7.037 4.055 1.00 87.38 234 PHE A C 1
ATOM 1817 O O . PHE A 1 234 ? 3.932 7.268 4.535 1.00 87.38 234 PHE A O 1
ATOM 1824 N N . GLU A 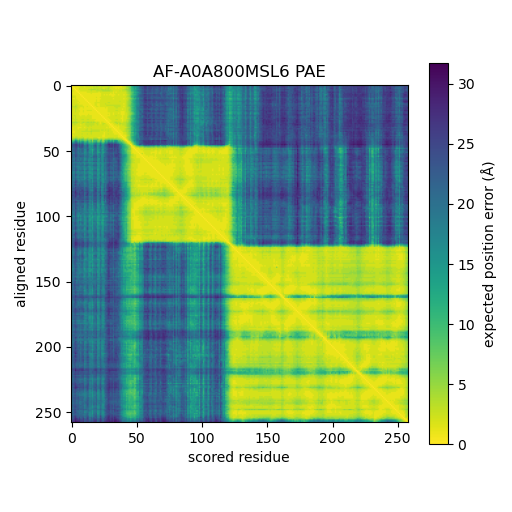1 235 ? 5.516 7.669 2.986 1.00 93.94 235 GLU A N 1
ATOM 1825 C CA . GLU A 1 235 ? 4.757 8.592 2.147 1.00 93.94 235 GLU A CA 1
ATOM 1826 C C . GLU A 1 235 ? 4.650 7.998 0.743 1.00 93.94 235 GLU A C 1
ATOM 1828 O O . GLU A 1 235 ? 5.670 7.723 0.112 1.00 93.94 235 GLU A O 1
ATOM 1833 N N . LEU A 1 236 ? 3.424 7.830 0.247 1.00 95.94 236 LEU A N 1
ATOM 1834 C CA . LEU A 1 236 ? 3.127 7.502 -1.142 1.00 95.94 236 LEU A CA 1
ATOM 1835 C C . LEU A 1 236 ? 2.505 8.722 -1.808 1.00 95.94 236 LEU A C 1
ATOM 1837 O O . LEU A 1 236 ? 1.431 9.186 -1.421 1.00 95.94 236 LEU A O 1
ATOM 1841 N N . LYS A 1 237 ? 3.155 9.201 -2.859 1.00 97.56 237 LYS A N 1
ATOM 1842 C CA . LYS A 1 237 ? 2.606 10.203 -3.765 1.00 97.56 237 LYS A CA 1
ATOM 1843 C C . LYS A 1 237 ? 2.075 9.515 -5.005 1.00 97.56 237 LYS A C 1
ATOM 1845 O O . LYS A 1 237 ? 2.779 8.726 -5.627 1.00 97.56 237 LYS A O 1
ATOM 1850 N N . VAL A 1 238 ? 0.845 9.841 -5.376 1.00 97.56 238 VAL A N 1
ATOM 1851 C CA . VAL A 1 238 ? 0.231 9.429 -6.637 1.00 97.56 238 VAL A CA 1
ATOM 1852 C C . VAL A 1 238 ? -0.078 10.694 -7.418 1.00 97.56 238 VAL A C 1
ATOM 1854 O O . VAL A 1 238 ? -0.896 11.508 -6.985 1.00 97.56 238 VAL A O 1
ATOM 1857 N N . ARG A 1 239 ? 0.584 10.879 -8.561 1.00 97.19 239 ARG A N 1
ATOM 1858 C CA . ARG A 1 239 ? 0.318 12.017 -9.441 1.00 97.19 239 ARG A CA 1
ATOM 1859 C C . ARG A 1 239 ? -0.700 11.627 -10.498 1.00 97.19 239 ARG A C 1
ATOM 1861 O O . ARG A 1 239 ? -0.484 10.677 -11.248 1.00 97.19 239 ARG A O 1
ATOM 1868 N N . ILE A 1 240 ? -1.787 12.380 -10.550 1.00 97.12 240 ILE A N 1
ATOM 1869 C CA . ILE A 1 240 ? -2.828 12.279 -11.561 1.00 97.12 240 ILE A CA 1
ATOM 1870 C C . ILE A 1 240 ? -2.514 13.288 -12.663 1.00 97.12 240 ILE A C 1
ATOM 1872 O O . ILE A 1 240 ? -2.217 14.452 -12.377 1.00 97.12 240 ILE A O 1
ATOM 1876 N N . ASP A 1 241 ? -2.543 12.826 -13.907 1.00 94.94 241 ASP A N 1
ATOM 1877 C CA . ASP A 1 241 ? -2.251 13.628 -15.089 1.00 94.94 241 ASP A CA 1
ATOM 1878 C C . ASP A 1 241 ? -3.290 14.751 -15.286 1.00 94.94 241 ASP A C 1
ATOM 1880 O O . ASP A 1 241 ? -4.327 14.814 -14.619 1.00 94.94 241 ASP A O 1
ATOM 1884 N N . ARG A 1 242 ? -3.021 15.662 -16.223 1.00 94.00 242 ARG A N 1
ATOM 1885 C CA . ARG A 1 242 ? -3.870 16.811 -16.572 1.00 94.00 242 ARG A CA 1
ATOM 1886 C C . ARG A 1 242 ? -5.285 16.431 -17.014 1.00 94.00 242 ARG A C 1
ATOM 1888 O O . ARG A 1 242 ? -6.175 17.275 -16.974 1.00 94.00 242 ARG A O 1
ATOM 1895 N N . ASP A 1 243 ? -5.491 15.182 -17.431 1.00 94.62 243 ASP A N 1
ATOM 1896 C CA . ASP A 1 243 ? -6.813 14.633 -17.745 1.00 94.62 243 ASP A CA 1
ATOM 1897 C C . ASP A 1 243 ? -7.664 14.341 -16.490 1.00 94.62 243 ASP A C 1
ATOM 1899 O O . ASP A 1 243 ? -8.837 14.000 -16.612 1.00 94.62 243 ASP A O 1
ATOM 1903 N N . GLN A 1 244 ? -7.089 14.502 -15.289 1.00 92.81 244 GLN A N 1
ATOM 1904 C CA . GLN A 1 244 ? -7.687 14.255 -13.971 1.00 92.81 244 GLN A CA 1
ATOM 1905 C C . GLN A 1 244 ? -8.111 12.802 -13.715 1.00 92.81 244 GLN A C 1
ATOM 1907 O O . GLN A 1 244 ? -8.808 12.510 -12.737 1.00 92.81 244 GLN A O 1
ATOM 1912 N N . THR A 1 245 ? -7.672 11.873 -14.562 1.00 94.94 245 THR A N 1
ATOM 1913 C CA . THR A 1 245 ? -8.071 10.467 -14.508 1.00 94.94 245 THR A CA 1
ATOM 1914 C C . THR A 1 245 ? -6.895 9.506 -14.514 1.00 94.94 245 THR A C 1
ATOM 1916 O O . THR A 1 245 ? -6.953 8.522 -13.782 1.00 94.94 245 THR A O 1
ATOM 1919 N N . THR A 1 246 ? -5.834 9.773 -15.266 1.00 95.31 246 THR A N 1
ATOM 1920 C CA . THR A 1 246 ? -4.714 8.853 -15.477 1.00 95.31 246 THR A CA 1
ATOM 1921 C C . THR A 1 246 ? -3.666 9.015 -14.383 1.00 95.31 246 THR A C 1
ATOM 1923 O O . THR A 1 246 ? -3.305 10.131 -14.018 1.00 95.31 246 THR A O 1
ATOM 1926 N N . VAL A 1 247 ? -3.150 7.911 -13.842 1.00 95.88 247 VAL A N 1
ATOM 1927 C CA . VAL A 1 247 ? -2.004 7.943 -12.922 1.00 95.88 247 VAL A CA 1
ATOM 1928 C C . VAL A 1 247 ? -0.723 8.063 -13.741 1.00 95.88 247 VAL A C 1
ATOM 1930 O O . VAL A 1 247 ? -0.326 7.122 -14.425 1.00 95.88 247 VAL A O 1
ATOM 1933 N N . GLN A 1 248 ? -0.057 9.209 -13.631 1.00 94.12 248 GLN A N 1
ATOM 1934 C CA . GLN A 1 248 ? 1.208 9.479 -14.311 1.00 94.12 248 GLN A CA 1
ATOM 1935 C C . GLN A 1 248 ? 2.373 8.742 -13.639 1.00 94.12 248 GLN A C 1
ATOM 1937 O O . GLN A 1 248 ? 3.180 8.097 -14.305 1.00 94.12 248 GLN A O 1
ATOM 1942 N N . PHE A 1 249 ? 2.470 8.819 -12.310 1.00 94.12 249 PHE A N 1
ATOM 1943 C CA . PHE A 1 249 ? 3.421 8.014 -11.549 1.00 94.12 249 PHE A CA 1
ATOM 1944 C C . PHE A 1 249 ? 2.998 7.866 -10.088 1.00 94.12 249 PHE A C 1
ATOM 1946 O O . PHE A 1 249 ? 2.208 8.653 -9.555 1.00 94.12 249 PHE A O 1
ATOM 1953 N N . LEU A 1 250 ? 3.572 6.853 -9.451 1.00 97.25 250 LEU A N 1
ATOM 1954 C CA . LEU A 1 250 ? 3.533 6.616 -8.019 1.00 97.25 250 LEU A CA 1
ATOM 1955 C C . LEU A 1 250 ? 4.954 6.696 -7.470 1.00 97.25 250 LEU A C 1
ATOM 1957 O O . LEU A 1 250 ? 5.864 6.169 -8.100 1.00 97.25 250 LEU A O 1
ATOM 1961 N N . GLU A 1 251 ? 5.156 7.286 -6.300 1.00 97.69 251 GLU A N 1
ATOM 1962 C CA . GLU A 1 251 ? 6.440 7.250 -5.596 1.00 97.69 251 GLU A CA 1
ATOM 1963 C C . GLU A 1 251 ? 6.225 7.003 -4.114 1.00 97.69 251 GLU A C 1
ATOM 1965 O O . GLU A 1 251 ? 5.503 7.754 -3.461 1.00 97.69 251 GLU A O 1
ATOM 1970 N N . ILE A 1 252 ? 6.882 5.971 -3.589 1.00 96.62 252 ILE A N 1
ATOM 1971 C CA . ILE A 1 252 ? 6.924 5.684 -2.162 1.00 96.62 252 ILE A CA 1
ATOM 1972 C C . ILE A 1 252 ? 8.308 5.993 -1.591 1.00 96.62 252 ILE A C 1
ATOM 1974 O O . ILE A 1 252 ? 9.341 5.606 -2.150 1.00 96.62 252 ILE A O 1
ATOM 1978 N N . THR A 1 253 ? 8.312 6.703 -0.467 1.00 94.50 253 THR A N 1
ATOM 1979 C CA . THR A 1 253 ? 9.508 7.131 0.263 1.00 94.50 253 THR A CA 1
ATOM 1980 C C . THR A 1 253 ? 9.368 6.803 1.746 1.00 94.50 253 THR A C 1
ATOM 1982 O O . THR A 1 253 ? 8.277 6.907 2.304 1.00 94.50 253 THR A O 1
ATOM 1985 N N . ASP A 1 254 ? 10.482 6.443 2.380 1.00 88.44 254 ASP A N 1
ATOM 1986 C CA . ASP A 1 254 ? 10.607 6.365 3.835 1.00 88.44 254 ASP A CA 1
ATOM 1987 C C . ASP A 1 254 ? 10.956 7.751 4.396 1.00 88.44 254 ASP A C 1
ATOM 1989 O O . ASP A 1 254 ? 11.941 8.377 3.996 1.00 88.44 254 ASP A O 1
ATOM 1993 N N . LEU A 1 255 ? 10.124 8.249 5.303 1.00 83.31 255 LEU A N 1
ATOM 1994 C CA . LEU A 1 255 ? 10.257 9.553 5.941 1.00 83.31 255 LEU A CA 1
ATOM 1995 C C . LEU A 1 255 ? 11.251 9.557 7.107 1.00 83.31 255 LEU A C 1
ATOM 1997 O O . LEU A 1 255 ? 11.631 10.634 7.554 1.00 83.31 255 LEU A O 1
ATOM 2001 N N . THR A 1 256 ? 11.704 8.396 7.583 1.00 74.38 256 THR A N 1
ATOM 2002 C CA . THR A 1 256 ? 12.648 8.277 8.711 1.00 74.38 256 THR A CA 1
ATOM 2003 C C . THR A 1 256 ? 13.975 8.997 8.448 1.00 74.38 256 THR A C 1
ATOM 2005 O O . THR A 1 256 ? 14.662 9.395 9.386 1.00 74.38 256 THR A O 1
ATOM 2008 N N . TYR A 1 257 ? 14.334 9.177 7.175 1.00 59.75 257 TYR A N 1
ATOM 2009 C CA . TYR A 1 257 ? 15.615 9.736 6.739 1.00 59.75 257 TYR A CA 1
ATOM 2010 C C . TYR A 1 257 ? 15.506 11.137 6.104 1.00 59.75 257 TYR A C 1
ATOM 2012 O O . TYR A 1 257 ? 16.460 11.570 5.453 1.00 59.75 257 TYR A O 1
ATOM 2020 N N . ARG A 1 258 ? 14.360 11.822 6.241 1.00 58.09 258 ARG A N 1
ATOM 2021 C CA . ARG A 1 258 ? 14.157 13.207 5.772 1.00 58.09 258 ARG A CA 1
ATOM 2022 C C . ARG A 1 258 ? 14.429 14.249 6.852 1.00 58.09 258 ARG A C 1
ATOM 2024 O O . ARG A 1 258 ? 14.187 13.956 8.042 1.00 58.09 258 ARG A O 1
#

Solvent-accessible surface area (backbone atoms only — not comparable to full-atom values): 14146 Å² total; per-residue (Å²): 99,39,47,88,88,61,42,51,62,61,48,12,67,74,53,77,43,49,50,65,53,41,22,64,61,57,76,43,91,65,76,85,76,52,66,71,40,80,62,51,71,65,79,69,78,41,47,45,27,26,28,32,61,41,75,24,82,43,61,72,60,27,49,54,51,31,51,55,33,46,76,70,74,35,61,52,48,78,46,79,44,77,57,94,92,39,69,25,27,29,21,34,53,46,71,22,85,49,64,68,60,32,50,54,51,45,52,55,48,32,73,75,68,42,74,76,44,45,76,47,62,43,60,58,73,58,60,72,79,41,47,48,70,39,54,52,66,53,54,40,72,67,77,41,84,53,80,44,75,50,74,57,90,55,35,38,37,32,18,65,45,95,85,40,64,20,32,40,32,33,41,35,88,88,80,52,19,25,44,28,42,34,38,22,47,83,26,43,66,76,80,50,55,87,59,52,53,56,30,47,69,45,40,36,70,73,73,43,81,56,78,43,77,45,83,41,76,45,77,95,73,36,64,20,41,36,36,32,38,73,49,96,57,34,39,37,39,40,31,26,34,73,82,72,38,42,30,54,33,38,37,35,35,52,52,86,83,110

Organism: Cytobacillus firmus (NCBI:txid1399)

Nearest PDB structures (foldseek):
  6i05-assembly1_A  TM=7.696E-01  e=6.853E-03  Pseudomonas aeruginosa
  6ztg-assembly1_A  TM=5.762E-01  e=1.261E-02  Escherichia coli
  7r2z-assembly1_B  TM=4.421E-01  e=7.430E-02  Synechocystis sp. PCC 6803
  2n2t-assembly1_A  TM=3.982E-01  e=3.235E-02  synthetic construct
  4pww-assembly1_A-2  TM=3.183E-01  e=5.171E-01  synthetic construct

Mean predicted aligned error: 13.54 Å

Foldseek 3Di:
DDAVPDWLVNLCVLLVHDSVVQCQQAVNPDRDDDHVDDTDSDDLPFFWWWKWLDKALDVVVLVVSQVLCVVVVQHWDWDWDADPNGIIITITRDTHPDVVVSVVSNVVSVVSVSVVIDIDGRRDDAQQSDAFPAAPVVCCSRQNAAPDWDDDPQKIFGQNADPDTQKIFRADPPPRTTQKIKGFVVRGDPVCPPRHDFWPVSCCVPQNAAPDKDWDQDPPRATWIWGWHDDDQKIKIFIGDNVNIGTRMIMIHGNPVD

InterPro domains:
  IPR007730 Sporulation-like domain [PF05036] (46-118)
  IPR007730 Sporulation-like domain [PS51724] (43-122)
  IPR018392 LysM domain [PF01476] (2-41)
  IPR018392 LysM domain [PS51782] (1-41)
  IPR018392 LysM domain [SM00257] (1-42)
  IPR018392 LysM domain [cd00118] (2-41)
  IPR036680 Sporulation-like domain superfamily [G3DSA:3.30.70.1070] (47-122)
  IPR036680 Sporulation-like domain superfamily [SSF110997] (46-120)
  IPR036779 LysM domain superfamily [G3DSA:3.10.350.10] (1-45)
  IPR036779 LysM domain superfamily [SSF54106] (1-41)

Sequence (258 aa):
MVKKGDTLYSLSKKHHLSVTQIKELNDLTGTTIYPGQRLILFEDKAGYHKIIAGSFSKIENAEKRAALLKKKEIPAAISTAVIDGKTYYRVQAGAFKDRRNAVNGLEAVKKEGIKDAFILSSGELQIFGLKPGDAYDDIISRMGKPKKTETQLNIKTLYYQADGAGVRATINMKDGTIGTLAVYPEYLSPRMLPALPFTKAEAVKMYGNANKTKTVTCYESAKCEELTYELDHFELKVRIDRDQTTVQFLEITDLTYR

pLDDT: mean 85.72, std 10.95, range [47.44, 98.19]